Protein AF-A0A6J8A810-F1 (afdb_monomer)

Organism: Mytilus coruscus (NCBI:txid42192)

Mean predicted aligned error: 21.6 Å

pLDDT: mean 70.59, std 21.77, range [27.08, 95.06]

Foldseek 3Di:
DDDDDDDDDDDDDDPVVVVVVVVVVVVVVVPDDDDDDDDDDDDDDDDDDDPPDPDPDDPPPQPPQRVVQVVLCVLVVNPQDGDPDDDPDDLVPDDPVVNVVVVVNVVVSVVSVCCSVPNPPDDDPVNVVVQVVVCVPPNPPDDDDPPPPPDPPDDPVLLVVLVVLCCPCLFKDFDPDDWDWDQDPVRDTDTHTAMETLDDLVVSVVVVVVVCVVVVHDHDDPVVSVVSCVVVDHHYPPDNDPVVSVVVVVVVVVVVVVVVVVVVVVVPPPPPPPDPDPPPPDPPDDDD

Sequence (288 aa):
MSRSLRWMDHPLHDLSKSTKEWQRELTSSKAERSGTSLTSMFQPDMFSSQTTVASNWSKDERSQKDTFNWAMEVMSHGQYSPLKSQASLNLEDLQHSTKMYYIRQARLTFEIVCESIAPSQGLTIYKIDAARKYASTHGPGQYVSPPKITHLRLSKQKIHYFIEFISAPCYLQVVGFGSRHLKLSSGLAVKVPKAIRTMIASRLITAYNNCCKDNSILPPCRATQYKTIKACAASQLKSLHGLDNYISDGMESIDTLKKVVSNLGTKGLQTSKVPYSKFRHLEITSEE

Structure (mmCIF, N/CA/C/O backbone):
data_AF-A0A6J8A810-F1
#
_entry.id   AF-A0A6J8A810-F1
#
loop_
_atom_site.group_PDB
_atom_site.id
_atom_site.type_symbol
_atom_site.label_atom_id
_atom_site.label_alt_id
_atom_site.label_comp_id
_atom_site.label_asym_id
_atom_site.label_entity_id
_atom_site.label_seq_id
_atom_site.pdbx_PDB_ins_code
_atom_site.Cartn_x
_atom_site.Cartn_y
_atom_site.Cartn_z
_atom_site.occupancy
_atom_site.B_iso_or_equiv
_atom_site.auth_seq_id
_atom_site.auth_comp_id
_atom_site.auth_asym_id
_atom_site.auth_atom_id
_atom_site.pdbx_PDB_model_num
ATOM 1 N N . MET A 1 1 ? -19.302 46.494 -9.075 1.00 33.56 1 MET A N 1
ATOM 2 C CA . MET A 1 1 ? -18.500 47.389 -9.937 1.00 33.56 1 MET A CA 1
ATOM 3 C C . MET A 1 1 ? -17.026 47.047 -9.748 1.00 33.56 1 MET A C 1
ATOM 5 O O . MET A 1 1 ? -16.584 46.923 -8.617 1.00 33.56 1 MET A O 1
ATOM 9 N N . SER A 1 2 ? -16.360 46.772 -10.870 1.00 35.81 2 SER A N 1
ATOM 10 C CA . SER A 1 2 ? -14.946 46.470 -11.165 1.00 35.81 2 SER A CA 1
ATOM 11 C C . SER A 1 2 ? -13.863 46.410 -10.076 1.00 35.81 2 SER A C 1
ATOM 13 O O . SER A 1 2 ? -13.628 47.383 -9.369 1.00 35.81 2 SER A O 1
ATOM 15 N N . ARG A 1 3 ? -13.053 45.337 -10.152 1.00 30.77 3 ARG A N 1
ATOM 16 C CA . ARG A 1 3 ? -11.569 45.334 -10.290 1.00 30.77 3 ARG A CA 1
ATOM 17 C C . ARG A 1 3 ? -11.126 43.896 -10.637 1.00 30.77 3 ARG A C 1
ATOM 19 O O . ARG A 1 3 ? -11.259 43.001 -9.818 1.00 30.77 3 ARG A O 1
ATOM 26 N N . SER A 1 4 ? -10.929 43.573 -11.917 1.00 34.16 4 SER A N 1
ATOM 27 C CA . SER A 1 4 ? -9.643 43.582 -12.645 1.00 34.16 4 SER A CA 1
ATOM 28 C C . SER A 1 4 ? -8.555 42.726 -11.978 1.00 34.16 4 SER A C 1
ATOM 30 O O . SER A 1 4 ? -7.866 43.190 -11.074 1.00 34.16 4 SER A O 1
ATOM 32 N N . LEU A 1 5 ? -8.396 41.485 -12.454 1.00 31.27 5 LEU A N 1
ATOM 33 C CA . LEU A 1 5 ? -7.209 40.657 -12.237 1.00 31.27 5 LEU A CA 1
ATOM 34 C C . LEU A 1 5 ? -6.541 40.437 -13.594 1.00 31.27 5 LEU A C 1
ATOM 36 O O . LEU A 1 5 ? -7.058 39.768 -14.485 1.00 31.27 5 LEU A O 1
ATOM 40 N N . ARG A 1 6 ? -5.415 41.129 -13.727 1.00 30.81 6 ARG A N 1
ATOM 41 C CA . ARG A 1 6 ? -4.508 41.187 -14.863 1.00 30.81 6 ARG A CA 1
ATOM 42 C C . ARG A 1 6 ? -3.743 39.863 -14.930 1.00 30.81 6 ARG A C 1
ATOM 44 O O . ARG A 1 6 ? -3.048 39.515 -13.980 1.00 30.81 6 ARG A O 1
ATOM 51 N N . TRP A 1 7 ? -3.890 39.136 -16.031 1.00 28.34 7 TRP A N 1
ATOM 52 C CA . TRP A 1 7 ? -3.052 37.985 -16.350 1.00 28.34 7 TRP A CA 1
ATOM 53 C C . TRP A 1 7 ? -1.635 38.493 -16.637 1.00 28.34 7 TRP A C 1
ATOM 55 O O . TRP A 1 7 ? -1.444 39.349 -17.498 1.00 28.34 7 TRP A O 1
ATOM 65 N N . MET A 1 8 ? -0.660 38.030 -15.856 1.00 27.70 8 MET A N 1
ATOM 66 C CA . MET A 1 8 ? 0.760 38.157 -16.174 1.00 27.70 8 MET A CA 1
ATOM 67 C C . MET A 1 8 ? 1.190 36.845 -16.821 1.00 27.70 8 MET A C 1
ATOM 69 O O . MET A 1 8 ? 1.427 35.852 -16.135 1.00 27.70 8 MET A O 1
ATOM 73 N N . ASP A 1 9 ? 1.247 36.857 -18.149 1.00 35.50 9 ASP A N 1
ATOM 74 C CA . ASP A 1 9 ? 1.954 35.857 -18.935 1.00 35.50 9 ASP A CA 1
ATOM 75 C C . ASP A 1 9 ? 3.454 35.978 -18.646 1.00 35.50 9 ASP A C 1
ATOM 77 O O . ASP A 1 9 ? 4.086 36.984 -18.972 1.00 35.50 9 ASP A O 1
ATOM 81 N N . HIS A 1 10 ? 4.029 34.947 -18.025 1.00 33.59 10 HIS A N 1
ATOM 82 C CA . HIS A 1 10 ? 5.472 34.737 -18.016 1.00 33.59 10 HIS A CA 1
ATOM 83 C C . HIS A 1 10 ? 5.835 33.664 -19.055 1.00 33.59 10 HIS A C 1
ATOM 85 O O . HIS A 1 10 ? 5.174 32.624 -19.119 1.00 33.59 10 HIS A O 1
ATOM 91 N N . PRO A 1 11 ? 6.870 33.905 -19.879 1.00 34.50 11 PRO A N 1
ATOM 92 C CA . PRO A 1 11 ? 7.150 33.113 -21.066 1.00 34.50 11 PRO A CA 1
ATOM 93 C C . PRO A 1 11 ? 7.749 31.748 -20.719 1.00 34.50 11 PRO A C 1
ATOM 95 O O . PRO A 1 11 ? 8.716 31.640 -19.962 1.00 34.50 11 PRO A O 1
ATOM 98 N N . LEU A 1 12 ? 7.196 30.705 -21.341 1.00 32.78 12 LEU A N 1
ATOM 99 C CA . LEU A 1 12 ? 7.825 29.394 -21.462 1.00 32.78 12 LEU A CA 1
ATOM 100 C C . LEU A 1 12 ? 9.180 29.568 -22.158 1.00 32.78 12 LEU A C 1
ATOM 102 O O . LEU A 1 12 ? 9.248 29.957 -23.323 1.00 32.78 12 LEU A O 1
ATOM 106 N N . HIS A 1 13 ? 10.255 29.300 -21.422 1.00 37.75 13 HIS A N 1
ATOM 107 C CA . HIS A 1 13 ? 11.605 29.278 -21.963 1.00 37.75 13 HIS A CA 1
ATOM 108 C C . HIS A 1 13 ? 11.708 28.141 -22.994 1.00 37.75 13 HIS A C 1
ATOM 110 O O . HIS A 1 13 ? 11.527 26.964 -22.685 1.00 37.75 13 HIS A O 1
ATOM 116 N N . ASP A 1 14 ? 11.947 28.542 -24.236 1.00 39.66 14 ASP A N 1
ATOM 117 C CA . ASP A 1 14 ? 12.004 27.729 -25.445 1.00 39.66 14 ASP A CA 1
ATOM 118 C C . ASP A 1 14 ? 13.232 26.797 -25.433 1.00 39.66 14 ASP A C 1
ATOM 120 O O . ASP A 1 14 ? 14.371 27.218 -25.653 1.00 39.66 14 ASP A O 1
ATOM 124 N N . LEU A 1 15 ? 12.994 25.508 -25.173 1.00 37.06 15 LEU A N 1
ATOM 125 C CA . LEU A 1 15 ? 13.989 24.427 -25.218 1.00 37.06 15 LEU A CA 1
ATOM 126 C C . LEU A 1 15 ? 14.547 24.159 -26.633 1.00 37.06 15 LEU A C 1
ATOM 128 O O . LEU A 1 15 ? 15.434 23.319 -26.773 1.00 37.06 15 LEU A O 1
ATOM 132 N N . SER A 1 16 ? 14.106 24.876 -27.678 1.00 42.50 16 SER A N 1
ATOM 133 C CA . SER A 1 16 ? 14.677 24.758 -29.031 1.00 42.50 16 SER A CA 1
ATOM 134 C C . SER A 1 16 ? 15.914 25.637 -29.276 1.00 42.50 16 SER A C 1
ATOM 136 O O . SER A 1 16 ? 16.616 25.451 -30.274 1.00 42.50 16 SER A O 1
ATOM 138 N N . LYS A 1 17 ? 16.234 26.572 -28.366 1.00 39.53 17 LYS A N 1
ATOM 139 C CA . LYS A 1 17 ? 17.435 27.422 -28.491 1.00 39.53 17 LYS A CA 1
ATOM 140 C C . LYS A 1 17 ? 18.716 26.749 -27.992 1.00 39.53 17 LYS A C 1
ATOM 142 O O . LYS A 1 17 ? 19.775 26.996 -28.561 1.00 39.53 17 LYS A O 1
ATOM 147 N N . SER A 1 18 ? 18.619 25.839 -27.021 1.00 38.81 18 SER A N 1
ATOM 148 C CA . SER A 1 18 ? 19.788 25.154 -26.446 1.00 38.81 18 SER A CA 1
ATOM 149 C C . SER A 1 18 ? 20.431 24.157 -27.423 1.00 38.81 18 SER A C 1
ATOM 151 O O . SER A 1 18 ? 21.651 24.072 -27.514 1.00 38.81 18 SER A O 1
ATOM 153 N N . THR A 1 19 ? 19.647 23.478 -28.262 1.00 40.56 19 THR A N 1
ATOM 154 C CA . THR A 1 19 ? 20.169 22.522 -29.259 1.00 40.56 19 THR A CA 1
ATOM 155 C C . THR A 1 19 ? 20.954 23.178 -30.399 1.00 40.56 19 THR A C 1
ATOM 157 O O . THR A 1 19 ? 21.793 22.519 -31.009 1.00 40.56 19 THR A O 1
ATOM 160 N N . LYS A 1 20 ? 20.762 24.481 -30.654 1.00 40.28 20 LYS A N 1
ATOM 161 C CA . LYS A 1 20 ? 21.519 25.238 -31.670 1.00 40.28 20 LYS A CA 1
ATOM 162 C C . LYS A 1 20 ? 22.826 25.851 -31.153 1.00 40.28 20 LYS A C 1
ATOM 164 O O . LYS A 1 20 ? 23.597 26.373 -31.959 1.00 40.28 20 LYS A O 1
ATOM 169 N N . GLU A 1 21 ? 23.071 25.847 -29.844 1.00 41.53 21 GLU A N 1
ATOM 170 C CA . GLU A 1 21 ? 24.325 26.344 -29.250 1.00 41.53 21 GLU A CA 1
ATOM 171 C C . GLU A 1 21 ? 25.389 25.245 -29.176 1.00 41.53 21 GLU A C 1
ATOM 173 O O . GLU A 1 21 ? 26.525 25.481 -29.582 1.00 41.53 21 GLU A O 1
ATOM 178 N N . TRP A 1 22 ? 24.994 24.006 -28.869 1.00 37.94 22 TRP A N 1
ATOM 179 C CA . TRP A 1 22 ? 25.898 22.847 -28.880 1.00 37.94 22 TRP A CA 1
ATOM 180 C C . TRP A 1 22 ? 26.499 22.534 -30.262 1.00 37.94 22 TRP A C 1
ATOM 182 O O . TRP A 1 22 ? 27.635 22.074 -30.361 1.00 37.94 22 TRP A O 1
ATOM 192 N N . GLN A 1 23 ? 25.779 22.821 -31.353 1.00 36.62 23 GLN A N 1
ATOM 193 C CA . GLN A 1 23 ? 26.303 22.625 -32.712 1.00 36.62 23 GLN A CA 1
ATOM 194 C C . GLN A 1 23 ? 27.338 23.686 -33.130 1.00 36.62 23 GLN A C 1
ATOM 196 O O . GLN A 1 23 ? 28.125 23.419 -34.034 1.00 36.62 23 GLN A O 1
ATOM 201 N N . ARG A 1 24 ? 27.381 24.859 -32.476 1.00 40.28 24 ARG A N 1
ATOM 202 C CA . ARG A 1 24 ? 28.367 25.922 -32.761 1.00 40.28 24 ARG A CA 1
ATOM 203 C C . ARG A 1 24 ? 29.692 25.719 -32.019 1.00 40.28 24 ARG A C 1
ATOM 205 O O . ARG A 1 24 ? 30.745 26.028 -32.577 1.00 40.28 24 ARG A O 1
ATOM 212 N N . GLU A 1 25 ? 29.667 25.146 -30.816 1.00 41.31 25 GLU A N 1
ATOM 213 C CA . GLU A 1 25 ? 30.888 24.864 -30.040 1.00 41.31 25 GLU A CA 1
ATOM 214 C C . GLU A 1 25 ? 31.738 23.734 -30.648 1.00 41.31 25 GLU A C 1
ATOM 216 O O . GLU A 1 25 ? 32.966 23.822 -30.654 1.00 41.31 25 GLU A O 1
ATOM 221 N N . LEU A 1 26 ? 31.115 22.729 -31.276 1.00 39.88 26 LEU A N 1
ATOM 222 C CA . LEU A 1 26 ? 31.836 21.639 -31.954 1.00 39.88 26 LEU A CA 1
ATOM 223 C C . LEU A 1 26 ? 32.568 22.087 -33.231 1.00 39.88 26 LEU A C 1
ATOM 225 O O . LEU A 1 26 ? 33.593 21.506 -33.585 1.00 39.88 26 LEU A O 1
ATOM 229 N N . THR A 1 27 ? 32.088 23.133 -33.910 1.00 41.09 27 THR A N 1
ATOM 230 C CA . THR A 1 27 ? 32.747 23.685 -35.107 1.00 41.09 27 THR A CA 1
ATOM 231 C C . THR A 1 27 ? 33.863 24.678 -34.784 1.00 41.09 27 THR A C 1
ATOM 233 O O . THR A 1 27 ? 34.768 24.846 -35.595 1.00 41.09 27 THR A O 1
ATOM 236 N N . SER A 1 28 ? 33.843 25.302 -33.599 1.00 38.88 28 SER A N 1
ATOM 237 C CA . SER A 1 28 ? 34.858 26.293 -33.207 1.00 38.88 28 SER A CA 1
ATOM 238 C C . SER A 1 28 ? 36.129 25.663 -32.622 1.00 38.88 28 SER A C 1
ATOM 240 O O . SER A 1 28 ? 37.194 26.266 -32.684 1.00 38.88 28 SER A O 1
ATOM 242 N N . SER A 1 29 ? 36.058 24.433 -32.099 1.00 38.12 29 SER A N 1
ATOM 243 C CA . SER A 1 29 ? 37.194 23.783 -31.421 1.00 38.12 29 SER A CA 1
ATOM 244 C C . SER A 1 29 ? 38.202 23.099 -32.370 1.00 38.12 29 SER A C 1
ATOM 246 O O . SER A 1 29 ? 39.216 22.567 -31.927 1.00 38.12 29 SER A O 1
ATOM 248 N N . LYS A 1 30 ? 37.977 23.134 -33.695 1.00 32.69 30 LYS A N 1
ATOM 249 C CA . LYS A 1 30 ? 38.902 22.568 -34.704 1.00 32.69 30 LYS A CA 1
ATOM 250 C C . LYS A 1 30 ? 39.785 23.616 -35.406 1.00 32.69 30 LYS A C 1
ATOM 252 O O . LYS A 1 30 ? 40.469 23.275 -36.366 1.00 32.69 30 LYS A O 1
ATOM 257 N N . ALA A 1 31 ? 39.790 24.866 -34.932 1.00 33.75 31 ALA A N 1
ATOM 258 C CA . ALA A 1 31 ? 40.502 25.988 -35.559 1.00 33.75 31 ALA A CA 1
ATOM 259 C C . ALA A 1 31 ? 41.661 26.577 -34.727 1.00 33.75 31 ALA A C 1
ATOM 261 O O . ALA A 1 31 ? 42.143 27.659 -35.040 1.00 33.75 31 ALA A O 1
ATOM 262 N N . GLU A 1 32 ? 42.166 25.870 -33.713 1.00 35.03 32 GLU A N 1
ATOM 263 C CA . GLU A 1 32 ? 43.366 26.290 -32.975 1.00 35.03 32 GLU A CA 1
ATOM 264 C C . GLU A 1 32 ? 44.379 25.151 -32.896 1.00 35.03 32 GLU A C 1
ATOM 266 O O . GLU A 1 32 ? 44.443 24.407 -31.922 1.00 35.03 32 GLU A O 1
ATOM 271 N N . ARG A 1 33 ? 45.178 24.998 -33.954 1.00 35.22 33 ARG A N 1
ATOM 272 C CA . ARG A 1 33 ? 46.537 24.440 -33.893 1.00 35.22 33 ARG A CA 1
ATOM 273 C C . ARG A 1 33 ? 47.248 24.731 -35.208 1.00 35.22 33 ARG A C 1
ATOM 275 O O . ARG A 1 33 ? 47.176 23.934 -36.129 1.00 35.22 33 ARG A O 1
ATOM 282 N N . SER A 1 34 ? 47.904 25.889 -35.252 1.00 34.00 34 SER A N 1
ATOM 283 C CA . SER A 1 34 ? 49.247 26.117 -35.812 1.00 34.00 34 SER A CA 1
ATOM 284 C C . SER A 1 34 ? 49.359 27.563 -36.289 1.00 34.00 34 SER A C 1
ATOM 286 O O . SER A 1 34 ? 48.952 27.905 -37.396 1.00 34.00 34 SER A O 1
ATOM 288 N N . GLY A 1 35 ? 49.926 28.412 -35.441 1.00 28.52 35 GLY A N 1
ATOM 289 C CA . GLY A 1 35 ? 50.403 29.728 -35.825 1.00 28.52 35 GLY A CA 1
ATOM 290 C C . GLY A 1 35 ? 51.820 29.903 -35.310 1.00 28.52 35 GLY A C 1
ATOM 291 O O . GLY A 1 35 ? 51.991 30.302 -34.168 1.00 28.52 35 GLY A O 1
ATOM 292 N N . THR A 1 36 ? 52.810 29.625 -36.154 1.00 33.34 36 THR A N 1
ATOM 293 C CA . THR A 1 36 ? 54.068 30.380 -36.200 1.00 33.34 36 THR A CA 1
ATOM 294 C C . THR A 1 36 ? 54.547 30.418 -37.651 1.00 33.34 36 THR A C 1
ATOM 296 O O . THR A 1 36 ? 54.820 29.400 -38.280 1.00 33.34 36 THR A O 1
ATOM 299 N N . SER A 1 37 ? 54.562 31.634 -38.186 1.00 29.66 37 SER A N 1
ATOM 300 C CA . SER A 1 37 ? 55.093 32.026 -39.491 1.00 29.66 37 SER A CA 1
ATOM 301 C C . SER A 1 37 ? 56.618 32.087 -39.439 1.00 29.66 37 SER A C 1
ATOM 303 O O . SER A 1 37 ? 57.127 32.511 -38.408 1.00 29.66 37 SER A O 1
ATOM 305 N N . LEU A 1 38 ? 57.314 31.749 -40.533 1.00 31.45 38 LEU A N 1
ATOM 306 C CA . LEU A 1 38 ? 58.396 32.569 -41.103 1.00 31.45 38 LEU A CA 1
ATOM 307 C C . LEU A 1 38 ? 58.701 32.153 -42.564 1.00 31.45 38 LEU A C 1
ATOM 309 O O . LEU A 1 38 ? 59.116 31.037 -42.852 1.00 31.45 38 LEU A O 1
ATOM 313 N N . THR A 1 39 ? 58.458 33.108 -43.462 1.00 30.28 39 THR A N 1
ATOM 314 C CA . THR A 1 39 ? 59.096 33.456 -44.748 1.00 30.28 39 THR A CA 1
ATOM 315 C C . THR A 1 39 ? 60.330 32.653 -45.215 1.00 30.28 39 THR A C 1
ATOM 317 O O . THR A 1 39 ? 61.349 32.690 -44.539 1.00 30.28 39 THR A O 1
ATOM 320 N N . SER A 1 40 ? 60.320 32.103 -46.447 1.00 27.94 40 SER A N 1
ATOM 321 C CA . SER A 1 40 ? 61.069 32.651 -47.612 1.00 27.94 40 SER A CA 1
ATOM 322 C C . SER A 1 40 ? 61.027 31.760 -48.875 1.00 27.94 40 SER A C 1
ATOM 324 O O . SER A 1 40 ? 61.375 30.589 -48.803 1.00 27.94 40 SER A O 1
ATOM 326 N N . MET A 1 41 ? 60.705 32.398 -50.011 1.00 29.95 41 MET A N 1
ATOM 327 C CA . MET A 1 41 ? 61.263 32.257 -51.376 1.00 29.95 41 MET A CA 1
ATOM 328 C C . MET A 1 41 ? 61.278 30.911 -52.152 1.00 29.95 41 MET A C 1
ATOM 330 O O . MET A 1 41 ? 61.664 29.867 -51.651 1.00 29.95 41 MET A O 1
ATOM 334 N N . PHE A 1 42 ? 61.028 31.077 -53.465 1.00 29.53 42 PHE A N 1
ATOM 335 C CA . PHE A 1 42 ? 61.333 30.232 -54.642 1.00 29.53 42 PHE A CA 1
ATOM 336 C C . PHE A 1 42 ? 60.226 29.347 -55.267 1.00 29.53 42 PHE A C 1
ATOM 338 O O . PHE A 1 42 ? 60.020 28.205 -54.892 1.00 29.53 42 PHE A O 1
ATOM 345 N N . GLN A 1 43 ? 59.600 29.964 -56.287 1.00 36.69 43 GLN A N 1
ATOM 346 C CA . GLN A 1 43 ? 59.119 29.512 -57.614 1.00 36.69 43 GLN A CA 1
ATOM 347 C C . GLN A 1 43 ? 58.191 28.288 -57.820 1.00 36.69 43 GLN A C 1
ATOM 349 O O . GLN A 1 43 ? 58.254 27.311 -57.085 1.00 36.69 43 GLN A O 1
ATOM 354 N N . PRO A 1 44 ? 57.314 28.351 -58.855 1.00 37.94 44 PRO A N 1
ATOM 355 C CA . PRO A 1 44 ? 56.239 27.393 -59.081 1.00 37.94 44 PRO A CA 1
ATOM 356 C C . PRO A 1 44 ? 56.616 26.342 -60.130 1.00 37.94 44 PRO A C 1
ATOM 358 O O . PRO A 1 44 ? 57.111 26.698 -61.196 1.00 37.94 44 PRO A O 1
ATOM 361 N N . ASP A 1 45 ? 56.252 25.085 -59.887 1.00 27.08 45 ASP A N 1
ATOM 362 C CA . ASP A 1 45 ? 56.087 24.109 -60.961 1.00 27.08 45 ASP A CA 1
ATOM 363 C C . ASP A 1 45 ? 54.653 23.589 -60.982 1.00 27.08 45 ASP A C 1
ATOM 365 O O . ASP A 1 45 ? 54.060 23.206 -59.970 1.00 27.08 45 ASP A O 1
ATOM 369 N N . MET A 1 46 ? 54.090 23.655 -62.184 1.00 39.25 46 MET A N 1
ATOM 370 C CA . MET A 1 46 ? 52.802 23.110 -62.565 1.00 39.25 46 MET A CA 1
ATOM 371 C C . MET A 1 46 ? 52.660 21.652 -62.129 1.00 39.25 46 MET A C 1
ATOM 373 O O . MET A 1 46 ? 53.547 20.861 -62.415 1.00 39.25 46 MET A O 1
ATOM 377 N N . PHE A 1 47 ? 51.488 21.252 -61.630 1.00 28.11 47 PHE A N 1
ATOM 378 C CA . PHE A 1 47 ? 50.817 20.089 -62.212 1.00 28.11 47 PHE A CA 1
ATOM 379 C C . PHE A 1 47 ? 49.302 20.103 -61.970 1.00 28.11 47 PHE A C 1
ATOM 381 O O . PHE A 1 47 ? 48.791 20.471 -60.916 1.00 28.11 47 PHE A O 1
ATOM 388 N N . SER A 1 48 ? 48.629 19.732 -63.053 1.00 30.22 48 SER A N 1
ATOM 389 C CA . SER A 1 48 ? 47.203 19.636 -63.342 1.00 30.22 48 SER A CA 1
ATOM 390 C C . SER A 1 48 ? 46.288 19.171 -62.200 1.00 30.22 48 SER A C 1
ATOM 392 O O . SER A 1 48 ? 46.511 18.144 -61.561 1.00 30.22 48 SER A O 1
ATOM 394 N N . SER A 1 49 ? 45.185 19.902 -62.031 1.00 34.44 49 SER A N 1
ATOM 395 C CA . SER A 1 49 ? 44.010 19.492 -61.270 1.00 34.44 49 SER A CA 1
ATOM 396 C C . SER A 1 49 ? 43.367 18.243 -61.880 1.00 34.44 49 SER A C 1
ATOM 398 O O . SER A 1 49 ? 42.906 18.274 -63.019 1.00 34.44 49 SER A O 1
ATOM 400 N N . GLN A 1 50 ? 43.226 17.180 -61.089 1.00 35.31 50 GLN A N 1
ATOM 401 C CA . GLN A 1 50 ? 42.152 16.208 -61.281 1.00 35.31 50 GLN A CA 1
ATOM 402 C C . GLN A 1 50 ? 41.373 16.066 -59.979 1.00 35.31 50 GLN A C 1
ATOM 404 O O . GLN A 1 50 ? 41.816 15.471 -59.001 1.00 35.31 50 GLN A O 1
ATOM 409 N N . THR A 1 51 ? 40.190 16.668 -59.987 1.00 34.03 51 THR A N 1
ATOM 410 C CA . THR A 1 51 ? 39.118 16.452 -59.026 1.00 34.03 51 THR A CA 1
ATOM 411 C C . THR A 1 51 ? 38.566 15.051 -59.276 1.00 34.03 51 THR A C 1
ATOM 413 O O . THR A 1 51 ? 37.758 14.853 -60.183 1.00 34.03 51 THR A O 1
ATOM 416 N N . THR A 1 52 ? 39.008 14.049 -58.517 1.00 35.16 52 THR A N 1
ATOM 417 C CA . THR A 1 52 ? 38.408 12.714 -58.608 1.00 35.16 52 THR A CA 1
ATOM 418 C C . THR A 1 52 ? 37.078 12.730 -57.869 1.00 35.16 52 THR A C 1
ATOM 420 O O . THR A 1 52 ? 37.001 12.673 -56.643 1.00 35.16 52 THR A O 1
ATOM 423 N N . VAL A 1 53 ? 36.018 12.863 -58.661 1.00 37.09 53 VAL A N 1
ATOM 424 C CA . VAL A 1 53 ? 34.628 12.618 -58.291 1.00 37.09 53 VAL A CA 1
ATOM 425 C C . VAL A 1 53 ? 34.562 11.248 -57.615 1.00 37.09 53 VAL A C 1
ATOM 427 O O . VAL A 1 53 ? 34.851 10.233 -58.246 1.00 37.09 53 VAL A O 1
ATOM 430 N N . ALA A 1 54 ? 34.234 11.224 -56.322 1.00 37.50 54 ALA A N 1
ATOM 431 C CA . ALA A 1 54 ? 34.100 9.992 -55.557 1.00 37.50 54 ALA A CA 1
ATOM 432 C C . ALA A 1 54 ? 33.002 9.127 -56.190 1.00 37.50 54 ALA A C 1
ATOM 434 O O . ALA A 1 54 ? 31.812 9.446 -56.161 1.00 37.50 54 ALA A O 1
ATOM 435 N N . SER A 1 55 ? 33.439 8.049 -56.823 1.00 42.75 55 SER A N 1
ATOM 436 C CA . SER A 1 55 ? 32.624 7.085 -57.538 1.00 42.75 55 SER A CA 1
ATOM 437 C C . SER A 1 55 ? 31.676 6.357 -56.588 1.00 42.75 55 SER A C 1
ATOM 439 O O . SER A 1 55 ? 32.079 5.537 -55.767 1.00 42.75 55 SER A O 1
ATOM 441 N N . ASN A 1 56 ? 30.388 6.633 -56.770 1.00 45.94 56 ASN A N 1
ATOM 442 C CA . ASN A 1 56 ? 29.262 5.829 -56.316 1.00 45.94 56 ASN A CA 1
ATOM 443 C C . ASN A 1 56 ? 29.233 4.485 -57.079 1.00 45.94 56 ASN A C 1
ATOM 445 O O . ASN A 1 56 ? 28.448 4.338 -58.009 1.00 45.94 56 ASN A O 1
ATOM 449 N N . TRP A 1 57 ? 30.119 3.539 -56.740 1.00 40.22 57 TRP A N 1
ATOM 450 C CA . TRP A 1 57 ? 30.156 2.177 -57.303 1.00 40.22 57 TRP A CA 1
ATOM 451 C C . TRP A 1 57 ? 30.550 1.148 -56.232 1.00 40.22 57 TRP A C 1
ATOM 453 O O . TRP A 1 57 ? 31.720 0.845 -56.044 1.00 40.22 57 TRP A O 1
ATOM 463 N N . SER A 1 58 ? 29.546 0.657 -55.505 1.00 43.53 58 SER A N 1
ATOM 464 C CA . SER A 1 58 ? 29.347 -0.744 -55.099 1.00 43.53 58 SER A CA 1
ATOM 465 C C . SER A 1 58 ? 28.346 -0.741 -53.943 1.00 43.53 58 SER A C 1
ATOM 467 O O . SER A 1 58 ? 28.682 -0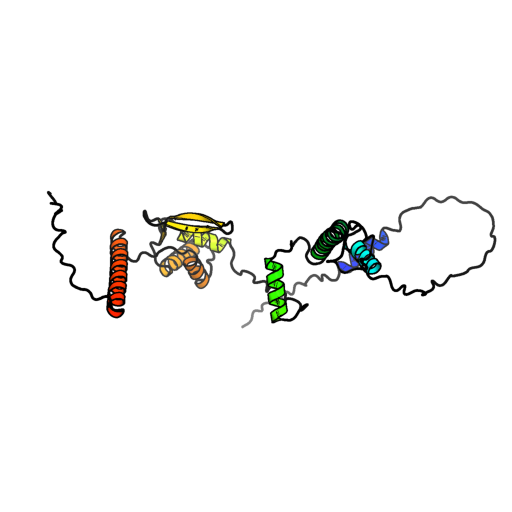.410 -52.805 1.00 43.53 58 SER A O 1
ATOM 469 N N . LYS A 1 59 ? 27.089 -1.106 -54.207 1.00 51.53 59 LYS A N 1
ATOM 470 C CA . LYS A 1 59 ? 26.308 -1.733 -53.140 1.00 51.53 59 LYS A CA 1
ATOM 471 C C . LYS A 1 59 ? 26.867 -3.144 -53.030 1.00 51.53 59 LYS A C 1
ATOM 473 O O . LYS A 1 59 ? 26.311 -4.054 -53.632 1.00 51.53 59 LYS A O 1
ATOM 478 N N . ASP A 1 60 ? 27.978 -3.302 -52.314 1.00 54.81 60 ASP A N 1
ATOM 479 C CA . ASP A 1 60 ? 28.365 -4.616 -51.823 1.00 54.81 60 ASP A CA 1
ATOM 480 C C . ASP A 1 60 ? 27.143 -5.112 -51.055 1.00 54.81 60 ASP A C 1
ATOM 482 O O . ASP A 1 60 ? 26.735 -4.496 -50.060 1.00 54.81 60 ASP A O 1
ATOM 486 N N . GLU A 1 61 ? 26.505 -6.172 -51.546 1.00 57.16 61 GLU A N 1
ATOM 487 C CA . GLU A 1 61 ? 25.550 -6.947 -50.767 1.00 57.16 61 GLU A CA 1
ATOM 488 C C . GLU A 1 61 ? 26.341 -7.568 -49.616 1.00 57.16 61 GLU A C 1
ATOM 490 O O . GLU A 1 61 ? 26.789 -8.712 -49.675 1.00 57.16 61 GLU A O 1
ATOM 495 N N . ARG A 1 62 ? 26.610 -6.758 -48.585 1.00 61.34 62 ARG A N 1
ATOM 496 C CA . ARG A 1 62 ? 27.319 -7.182 -47.383 1.00 61.34 62 ARG A CA 1
ATOM 497 C C . ARG A 1 62 ? 26.638 -8.452 -46.903 1.00 61.34 62 ARG A C 1
ATOM 499 O O . ARG A 1 62 ? 25.418 -8.453 -46.706 1.00 61.34 62 ARG A O 1
ATOM 506 N N . SER A 1 63 ? 27.416 -9.514 -46.688 1.00 79.44 63 SER A N 1
ATOM 507 C CA . SER A 1 63 ? 26.873 -10.746 -46.120 1.00 79.44 63 SER A CA 1
ATOM 508 C C . SER A 1 63 ? 26.091 -10.406 -44.848 1.00 79.44 63 SER A C 1
ATOM 510 O O . SER A 1 63 ? 26.430 -9.459 -44.130 1.00 79.44 63 SER A O 1
ATOM 512 N N . GLN A 1 64 ? 25.035 -11.164 -44.539 1.00 81.25 64 GLN A N 1
ATOM 513 C CA . GLN A 1 64 ? 24.232 -10.952 -43.327 1.00 81.25 64 GLN A CA 1
ATOM 514 C C . GLN A 1 64 ? 25.119 -10.863 -42.070 1.00 81.25 64 GLN A C 1
ATOM 516 O O . GLN A 1 64 ? 24.864 -10.046 -41.186 1.00 81.25 64 GLN A O 1
ATOM 521 N N . LYS A 1 65 ? 26.219 -11.634 -42.040 1.00 85.44 65 LYS A N 1
ATOM 522 C CA . LYS A 1 65 ? 27.256 -11.580 -40.998 1.00 85.44 65 LYS A CA 1
ATOM 523 C C . LYS A 1 65 ? 27.956 -10.217 -40.931 1.00 85.44 65 LYS A C 1
ATOM 525 O O . LYS A 1 65 ? 28.163 -9.695 -39.840 1.00 85.44 65 LYS A O 1
ATOM 530 N N . ASP A 1 66 ? 28.323 -9.644 -42.070 1.00 85.38 66 ASP A N 1
ATOM 531 C CA . ASP A 1 66 ? 29.082 -8.392 -42.143 1.00 85.38 66 ASP A CA 1
ATOM 532 C C . ASP A 1 66 ? 28.194 -7.192 -41.810 1.00 85.38 66 ASP A C 1
ATOM 534 O O . ASP A 1 66 ? 28.607 -6.291 -41.083 1.00 85.38 66 ASP A O 1
ATOM 538 N N . THR A 1 67 ? 26.933 -7.229 -42.249 1.00 88.81 67 THR A N 1
ATOM 539 C CA . THR A 1 67 ? 25.911 -6.256 -41.843 1.00 88.81 67 THR A CA 1
ATOM 540 C C . THR A 1 67 ? 25.693 -6.286 -40.330 1.00 88.81 67 THR A C 1
ATOM 542 O O . THR A 1 67 ? 25.666 -5.237 -39.687 1.00 88.81 67 THR A O 1
ATOM 545 N N . PHE A 1 68 ? 25.587 -7.483 -39.748 1.00 88.75 68 PHE A N 1
ATOM 546 C CA . PHE A 1 68 ? 25.440 -7.657 -38.306 1.00 88.75 68 PHE A CA 1
ATOM 547 C C . PHE A 1 68 ? 26.669 -7.174 -37.529 1.00 88.75 68 PHE A C 1
ATOM 549 O O . PHE A 1 68 ? 26.528 -6.429 -36.562 1.00 88.75 68 PHE A O 1
ATOM 556 N N . ASN A 1 69 ? 27.872 -7.561 -37.958 1.00 90.19 69 ASN A N 1
ATOM 557 C CA . ASN A 1 69 ? 29.114 -7.141 -37.314 1.00 90.19 69 ASN A CA 1
ATOM 558 C C . ASN A 1 69 ? 29.268 -5.620 -37.330 1.00 90.19 69 ASN A C 1
ATOM 560 O O . ASN A 1 69 ? 29.565 -5.042 -36.289 1.00 90.19 69 ASN A O 1
ATOM 564 N N . TRP A 1 70 ? 28.984 -4.980 -38.467 1.00 88.88 70 TRP A N 1
ATOM 565 C CA . TRP A 1 70 ? 28.997 -3.524 -38.583 1.00 88.88 70 TRP A CA 1
ATOM 566 C C . TRP A 1 70 ? 27.985 -2.861 -37.638 1.00 88.88 70 TRP A C 1
ATOM 568 O O . TRP A 1 70 ? 28.329 -1.928 -36.917 1.00 88.88 70 TRP A O 1
ATOM 578 N N . ALA A 1 71 ? 26.746 -3.362 -37.582 1.00 88.94 71 ALA A N 1
ATOM 579 C CA . ALA A 1 71 ? 25.728 -2.819 -36.684 1.00 88.94 71 ALA A CA 1
ATOM 580 C C . ALA A 1 71 ? 26.142 -2.942 -35.207 1.00 88.94 71 ALA A C 1
ATOM 582 O O . ALA A 1 71 ? 26.050 -1.980 -34.446 1.00 88.94 71 ALA A O 1
ATOM 583 N N . MET A 1 72 ? 26.653 -4.107 -34.806 1.00 89.25 72 MET A N 1
ATOM 584 C CA . MET A 1 72 ? 27.099 -4.346 -33.434 1.00 89.25 72 MET A CA 1
ATOM 585 C C . MET A 1 72 ? 28.339 -3.528 -33.059 1.00 89.25 72 MET A C 1
ATOM 587 O O . MET A 1 72 ? 28.463 -3.101 -31.911 1.00 89.25 72 MET A O 1
ATOM 591 N N . GLU A 1 73 ? 29.246 -3.275 -34.001 1.00 88.25 73 GLU A N 1
ATOM 592 C CA . GLU A 1 73 ? 30.397 -2.389 -33.803 1.00 88.25 73 GLU A CA 1
ATOM 593 C C . GLU A 1 73 ? 29.946 -0.953 -33.500 1.00 88.25 73 GLU A C 1
ATOM 595 O O . GLU A 1 73 ? 30.394 -0.363 -32.514 1.00 88.25 73 GLU A O 1
ATOM 600 N N . VAL A 1 74 ? 28.983 -0.438 -34.273 1.00 87.44 74 VAL A N 1
ATOM 601 C CA . VAL A 1 74 ? 28.394 0.895 -34.071 1.00 87.44 74 VAL A CA 1
ATOM 602 C C . VAL A 1 74 ? 27.673 0.994 -32.721 1.00 87.44 74 VAL A C 1
ATOM 604 O O . VAL A 1 74 ? 27.850 1.977 -32.003 1.00 87.44 74 VAL A O 1
ATOM 607 N N . MET A 1 75 ? 26.883 -0.019 -32.352 1.00 84.44 75 MET A N 1
ATOM 608 C CA . MET A 1 75 ? 26.075 -0.011 -31.123 1.00 84.44 75 MET A CA 1
ATOM 609 C C . MET A 1 75 ? 26.887 -0.226 -29.839 1.00 84.44 75 MET A C 1
ATOM 611 O O . MET A 1 75 ? 26.499 0.259 -28.782 1.00 84.44 75 MET A O 1
ATOM 615 N N . SER A 1 76 ? 27.991 -0.972 -29.907 1.00 84.25 76 SER A N 1
ATOM 616 C CA . SER A 1 76 ? 28.799 -1.339 -28.733 1.00 84.25 76 SER A CA 1
ATOM 617 C C . SER A 1 76 ? 29.953 -0.382 -28.442 1.00 84.25 76 SER A C 1
ATOM 619 O O . SER A 1 76 ? 30.729 -0.639 -27.521 1.00 84.25 76 SER A O 1
ATOM 621 N N . HIS A 1 77 ? 30.118 0.674 -29.247 1.00 79.25 77 HIS A N 1
ATOM 622 C CA . HIS A 1 77 ? 31.274 1.573 -29.189 1.00 79.25 77 HIS A CA 1
ATOM 623 C C . HIS A 1 77 ? 32.622 0.815 -29.192 1.00 79.25 77 HIS A C 1
ATOM 625 O O . HIS A 1 77 ? 33.547 1.168 -28.461 1.00 79.25 77 HIS A O 1
ATOM 631 N N . GLY A 1 78 ? 32.721 -0.260 -29.985 1.00 76.12 78 GLY A N 1
ATOM 632 C CA . GLY A 1 78 ? 33.943 -1.064 -30.133 1.00 76.12 78 GLY A CA 1
ATOM 633 C C . GLY A 1 78 ? 34.192 -2.132 -29.056 1.00 76.12 78 GLY A C 1
ATOM 634 O O . GLY A 1 78 ? 35.241 -2.768 -29.072 1.00 76.12 78 GLY A O 1
ATOM 635 N N . GLN A 1 79 ? 33.253 -2.372 -28.133 1.00 77.00 79 GLN A N 1
ATOM 636 C CA . GLN A 1 79 ? 33.383 -3.426 -27.106 1.00 77.00 79 GLN A CA 1
ATOM 637 C C . GLN A 1 79 ? 32.994 -4.825 -27.612 1.00 77.00 79 GLN A C 1
ATOM 639 O O . GLN A 1 79 ? 33.278 -5.843 -26.977 1.00 77.00 79 GLN A O 1
ATOM 644 N N . TYR A 1 80 ? 32.327 -4.897 -28.761 1.00 84.75 80 TYR A N 1
ATOM 645 C CA . TYR A 1 80 ? 31.903 -6.146 -29.370 1.00 84.75 80 TYR A CA 1
ATOM 646 C C . TYR A 1 80 ? 32.993 -6.747 -30.267 1.00 84.75 80 TYR A C 1
ATOM 648 O O . TYR A 1 80 ? 33.458 -6.118 -31.212 1.00 84.75 80 TYR A O 1
ATOM 656 N N . SER A 1 81 ? 33.362 -8.005 -30.017 1.00 84.88 81 SER A N 1
ATOM 657 C CA . SER A 1 81 ? 34.233 -8.761 -30.925 1.00 84.88 81 SER A CA 1
ATOM 658 C C . SER A 1 81 ? 33.437 -9.266 -32.138 1.00 84.88 81 SER A C 1
ATOM 660 O O . SER A 1 81 ? 32.470 -9.996 -31.925 1.00 84.88 81 SER A O 1
ATOM 662 N N . PRO A 1 82 ? 33.828 -8.971 -33.391 1.00 85.69 82 PRO A N 1
ATOM 663 C CA . PRO A 1 82 ? 33.095 -9.417 -34.579 1.00 85.69 82 PRO A CA 1
ATOM 664 C C . PRO A 1 82 ? 32.950 -10.945 -34.686 1.00 85.69 82 PRO A C 1
ATOM 666 O O . PRO A 1 82 ? 33.848 -11.707 -34.311 1.00 85.69 82 PRO A O 1
ATOM 669 N N . LEU A 1 83 ? 31.828 -11.408 -35.251 1.00 87.50 83 LEU A N 1
ATOM 670 C CA . LEU A 1 83 ? 31.632 -12.815 -35.602 1.00 87.50 83 LEU A CA 1
ATOM 671 C C . LEU A 1 83 ? 32.670 -13.250 -36.634 1.00 87.50 83 LEU A C 1
ATOM 673 O O . LEU A 1 83 ? 32.768 -12.663 -37.715 1.00 87.50 83 LEU A O 1
ATOM 677 N N . LYS A 1 84 ? 33.397 -14.322 -36.314 1.00 83.12 84 LYS A N 1
ATOM 678 C CA . LYS A 1 84 ? 34.484 -14.850 -37.151 1.00 83.12 84 LYS A CA 1
ATOM 679 C C . LYS A 1 84 ? 33.974 -15.763 -38.267 1.00 83.12 84 LYS A C 1
ATOM 681 O O . LYS A 1 84 ? 34.575 -15.822 -39.333 1.00 83.12 84 LYS A O 1
ATOM 686 N N . SER A 1 85 ? 32.850 -16.441 -38.044 1.00 82.69 85 SER A N 1
ATOM 687 C CA . SER A 1 85 ? 32.296 -17.448 -38.953 1.00 82.69 85 SER A CA 1
ATOM 688 C C . SER A 1 85 ? 30.783 -17.316 -39.106 1.00 82.69 85 SER A C 1
ATOM 690 O O . SER A 1 85 ? 30.083 -16.879 -38.189 1.00 82.69 85 SER A O 1
ATOM 692 N N . GLN A 1 86 ? 30.266 -17.763 -40.248 1.00 81.56 86 GLN A N 1
ATOM 693 C CA . GLN A 1 86 ? 28.836 -17.930 -40.506 1.00 81.56 86 GLN A CA 1
ATOM 694 C C . GLN A 1 86 ? 28.503 -19.426 -40.475 1.00 81.56 86 GLN A C 1
ATOM 696 O O . GLN A 1 86 ? 29.215 -20.220 -41.088 1.00 81.56 86 GLN A O 1
ATOM 701 N N . ALA A 1 87 ? 27.462 -19.815 -39.737 1.00 77.44 87 ALA A N 1
ATOM 702 C CA . ALA A 1 87 ? 27.030 -21.207 -39.682 1.00 77.44 87 ALA A CA 1
ATOM 703 C C . ALA A 1 87 ? 26.366 -21.586 -41.014 1.00 77.44 87 ALA A C 1
ATOM 705 O O . ALA A 1 87 ? 25.428 -20.919 -41.444 1.00 77.44 87 ALA A O 1
ATOM 706 N N . SER A 1 88 ? 26.868 -22.635 -41.664 1.00 73.69 88 SER A N 1
ATOM 707 C CA . SER A 1 88 ? 26.291 -23.200 -42.893 1.00 73.69 88 SER A CA 1
ATOM 708 C C . SER A 1 88 ? 25.275 -24.315 -42.622 1.00 73.69 88 SER A C 1
ATOM 710 O O . SER A 1 88 ? 24.499 -24.664 -43.505 1.00 73.69 88 SER A O 1
ATOM 712 N N . LEU A 1 89 ? 25.286 -24.868 -41.406 1.00 79.19 89 LEU A N 1
ATOM 713 C CA . LEU A 1 89 ? 24.439 -25.964 -40.930 1.00 79.19 89 LEU A CA 1
ATOM 714 C C . LEU A 1 89 ? 23.449 -25.455 -39.871 1.00 79.19 89 LEU A C 1
ATOM 716 O O . LEU A 1 89 ? 23.679 -24.415 -39.244 1.00 79.19 89 LEU A O 1
ATOM 720 N N . ASN A 1 90 ? 22.369 -26.206 -39.639 1.00 79.94 90 ASN A N 1
ATOM 721 C CA . ASN A 1 90 ? 21.417 -25.908 -38.569 1.00 79.94 90 ASN A CA 1
ATOM 722 C C . ASN A 1 90 ? 22.097 -25.990 -37.196 1.00 79.94 90 ASN A C 1
ATOM 724 O O . ASN A 1 90 ? 22.931 -26.858 -36.952 1.00 79.94 90 ASN A O 1
ATOM 728 N N . LEU A 1 91 ? 21.703 -25.116 -36.264 1.00 76.62 91 LEU A N 1
ATOM 729 C CA . LEU A 1 91 ? 22.316 -24.985 -34.931 1.00 76.62 91 LEU A CA 1
ATOM 730 C C . LEU A 1 91 ? 22.286 -26.278 -34.083 1.00 76.62 91 LEU A C 1
ATOM 732 O O . LEU A 1 91 ? 23.043 -26.406 -33.117 1.00 76.62 91 LEU A O 1
ATOM 736 N N . GLU A 1 92 ? 21.398 -27.218 -34.409 1.00 81.69 92 GLU A N 1
ATOM 737 C CA . GLU A 1 92 ? 21.272 -28.525 -33.752 1.00 81.69 92 GLU A CA 1
ATOM 738 C C . GLU A 1 92 ? 22.368 -29.506 -34.180 1.00 81.69 92 GLU A C 1
ATOM 740 O O . GLU A 1 92 ? 22.865 -30.247 -33.334 1.00 81.69 92 GLU A O 1
ATOM 745 N N . ASP A 1 93 ? 22.820 -29.408 -35.432 1.00 86.88 93 ASP A N 1
ATOM 746 C CA . ASP A 1 93 ? 23.804 -30.303 -36.053 1.00 86.88 93 ASP A CA 1
ATOM 747 C C . ASP A 1 93 ? 25.254 -29.808 -35.881 1.00 86.88 93 ASP A C 1
ATOM 749 O O . ASP A 1 93 ? 26.215 -30.454 -36.303 1.00 86.88 93 ASP A O 1
ATOM 753 N N . LEU A 1 94 ? 25.440 -28.634 -35.268 1.00 83.81 94 LEU A N 1
ATOM 754 C CA . LEU A 1 94 ? 26.756 -28.053 -35.013 1.00 83.81 94 LEU A CA 1
ATOM 755 C C . LEU A 1 94 ? 27.486 -28.770 -33.871 1.00 83.81 94 LEU A C 1
ATOM 757 O O . LEU A 1 94 ? 26.903 -29.124 -32.845 1.00 83.81 94 LEU A O 1
ATOM 761 N N . GLN A 1 95 ? 28.816 -28.851 -33.985 1.00 87.31 95 GLN A N 1
ATOM 762 C CA . GLN A 1 95 ? 29.660 -29.263 -32.865 1.00 87.31 95 GLN A CA 1
ATOM 763 C C . GLN A 1 95 ? 29.418 -28.387 -31.628 1.00 87.31 95 GLN A C 1
ATOM 765 O O . GLN A 1 95 ? 29.253 -27.167 -31.720 1.00 87.31 95 GLN A O 1
ATOM 770 N N . HIS A 1 96 ? 29.451 -29.018 -30.452 1.00 87.31 96 HIS A N 1
ATOM 771 C CA . HIS A 1 96 ? 29.124 -28.380 -29.177 1.00 87.31 96 HIS A CA 1
ATOM 772 C C . HIS A 1 96 ? 29.931 -27.095 -28.914 1.00 87.31 96 HIS A C 1
ATOM 774 O O . HIS A 1 96 ? 29.374 -26.098 -28.458 1.00 87.31 96 HIS A O 1
ATOM 780 N N . SER A 1 97 ? 31.228 -27.079 -29.236 1.00 87.69 97 SER A N 1
ATOM 781 C CA . SER A 1 97 ? 32.100 -25.902 -29.091 1.00 87.69 97 SER A CA 1
ATOM 782 C C . SER A 1 97 ? 31.637 -24.727 -29.958 1.00 87.69 97 SER A C 1
ATOM 784 O O . SER A 1 97 ? 31.484 -23.609 -29.463 1.00 87.69 97 SER A O 1
ATOM 786 N N . THR A 1 98 ? 31.341 -24.988 -31.230 1.00 87.25 98 THR A N 1
ATOM 787 C CA . THR A 1 98 ? 30.830 -23.999 -32.186 1.00 87.25 98 THR A CA 1
ATOM 788 C C . THR A 1 98 ? 29.449 -23.489 -31.772 1.00 87.25 98 THR A C 1
ATOM 790 O O . THR A 1 98 ? 29.184 -22.289 -31.817 1.00 87.25 98 THR A O 1
ATOM 793 N N . LYS A 1 99 ? 28.579 -24.376 -31.280 1.00 88.19 99 LYS A N 1
ATOM 794 C CA . LYS A 1 99 ? 27.270 -24.006 -30.727 1.00 88.19 99 LYS A CA 1
ATOM 795 C C . LYS A 1 99 ? 27.409 -23.076 -29.519 1.00 88.19 99 LYS A C 1
ATOM 797 O O . LYS A 1 99 ? 26.738 -22.047 -29.453 1.00 88.19 99 LYS A O 1
ATOM 802 N N . MET A 1 100 ? 28.313 -23.391 -28.590 1.00 89.00 100 MET A N 1
ATOM 803 C CA . MET A 1 100 ? 28.574 -22.551 -27.416 1.00 89.00 100 MET A CA 1
ATOM 804 C C . MET A 1 100 ? 29.165 -21.189 -27.784 1.00 89.00 100 MET A C 1
ATOM 806 O O . MET A 1 100 ? 28.802 -20.192 -27.157 1.00 89.00 100 MET A O 1
ATOM 810 N N . TYR A 1 101 ? 30.008 -21.120 -28.820 1.00 90.50 101 TYR A N 1
ATOM 811 C CA . TYR A 1 101 ? 30.494 -19.853 -29.370 1.00 90.50 101 TYR A CA 1
ATOM 812 C C . TYR A 1 101 ? 29.330 -18.951 -29.806 1.00 90.50 101 TYR A C 1
ATOM 814 O O . TYR A 1 101 ? 29.221 -17.822 -29.326 1.00 90.50 101 TYR A O 1
ATOM 822 N N . TYR A 1 102 ? 28.411 -19.464 -30.630 1.00 89.12 102 TYR A N 1
ATOM 823 C CA . TYR A 1 102 ? 27.258 -18.687 -31.094 1.00 89.12 102 TYR A CA 1
ATOM 824 C C . TYR A 1 102 ? 26.302 -18.300 -29.963 1.00 89.12 102 TYR A C 1
ATOM 826 O O . TYR A 1 102 ? 25.832 -17.166 -29.928 1.00 89.12 102 TYR A O 1
ATOM 834 N N . ILE A 1 103 ? 26.053 -19.192 -28.999 1.00 88.56 103 ILE A N 1
ATOM 835 C CA . ILE A 1 103 ? 25.207 -18.883 -27.834 1.00 88.56 103 ILE A CA 1
ATOM 836 C C . ILE A 1 103 ? 25.826 -17.766 -26.989 1.00 88.56 103 ILE A C 1
ATOM 838 O O . ILE A 1 103 ? 25.122 -16.843 -26.575 1.00 88.56 103 ILE A O 1
ATOM 842 N N . ARG A 1 104 ? 27.137 -17.830 -26.725 1.00 87.38 104 ARG A N 1
ATOM 843 C CA . ARG A 1 104 ? 27.847 -16.782 -25.981 1.00 87.38 104 ARG A CA 1
ATOM 844 C C . ARG A 1 104 ? 27.751 -15.450 -26.714 1.00 87.38 104 ARG A C 1
ATOM 846 O O . ARG A 1 104 ? 27.437 -14.441 -26.087 1.00 87.38 104 ARG A O 1
ATOM 853 N N . GLN A 1 105 ? 27.964 -15.466 -28.026 1.00 88.00 105 GLN A N 1
ATOM 854 C CA . GLN A 1 105 ? 27.881 -14.264 -28.837 1.00 88.00 105 GLN A CA 1
ATOM 855 C C . GLN A 1 105 ? 26.473 -13.664 -28.834 1.00 88.00 105 GLN A C 1
ATOM 857 O O . GLN A 1 105 ? 26.320 -12.469 -28.602 1.00 88.00 105 GLN A O 1
ATOM 862 N N . ALA A 1 106 ? 25.444 -14.497 -29.011 1.00 88.62 106 ALA A N 1
ATOM 863 C CA . ALA A 1 106 ? 24.050 -14.070 -28.993 1.00 88.62 106 ALA A CA 1
ATOM 864 C C . ALA A 1 106 ? 23.685 -13.390 -27.666 1.00 88.62 106 ALA A C 1
ATOM 866 O O . ALA A 1 106 ? 23.090 -12.314 -27.669 1.00 88.62 106 ALA A O 1
ATOM 867 N N . ARG A 1 107 ? 24.105 -13.962 -26.530 1.00 87.69 107 ARG A N 1
ATOM 868 C CA . ARG A 1 107 ? 23.875 -13.368 -25.202 1.00 87.69 107 ARG A CA 1
ATOM 869 C C . ARG A 1 107 ? 24.502 -11.980 -25.070 1.00 87.69 107 ARG A C 1
ATOM 871 O O . ARG A 1 107 ? 23.809 -11.057 -24.661 1.00 87.69 107 ARG A O 1
ATOM 878 N N . LEU A 1 108 ? 25.765 -11.831 -25.472 1.00 85.88 108 LEU A N 1
ATOM 879 C CA . LEU A 1 108 ? 26.462 -10.540 -25.438 1.00 85.88 108 LEU A CA 1
ATOM 880 C C . LEU A 1 108 ? 25.780 -9.506 -26.340 1.00 85.88 108 LEU A C 1
ATOM 882 O O . LEU A 1 108 ? 25.563 -8.368 -25.939 1.00 85.88 108 LEU A O 1
ATOM 886 N N . THR A 1 109 ? 25.401 -9.908 -27.556 1.00 88.12 109 THR A N 1
ATOM 887 C CA . THR A 1 109 ? 24.746 -8.996 -28.508 1.00 88.12 109 THR A CA 1
ATOM 888 C C . THR A 1 109 ? 23.396 -8.532 -27.992 1.00 88.12 109 THR A C 1
ATOM 890 O O . THR A 1 109 ? 23.070 -7.355 -28.081 1.00 88.12 109 THR A O 1
ATOM 893 N N . PHE A 1 110 ? 22.641 -9.445 -27.385 1.00 86.25 110 PHE A N 1
ATOM 894 C CA . PHE A 1 110 ? 21.354 -9.144 -26.793 1.00 86.25 110 PHE A CA 1
ATOM 895 C C . PHE A 1 110 ? 21.475 -8.145 -25.643 1.00 86.25 110 PHE A C 1
ATOM 897 O O . PHE A 1 110 ? 20.675 -7.220 -25.557 1.00 86.25 110 PHE A O 1
ATOM 904 N N . GLU A 1 111 ? 22.481 -8.307 -24.786 1.00 84.62 111 GLU A N 1
ATOM 905 C CA . GLU A 1 111 ? 22.751 -7.397 -23.673 1.00 84.62 111 GLU A CA 1
ATOM 906 C C . GLU A 1 111 ? 23.073 -5.979 -24.162 1.00 84.62 111 GLU A C 1
ATOM 908 O O . GLU A 1 111 ? 22.442 -5.022 -23.719 1.00 84.62 111 GLU A O 1
ATOM 913 N N . ILE A 1 112 ? 23.959 -5.853 -25.154 1.00 86.12 112 ILE A N 1
ATOM 914 C CA . ILE A 1 112 ? 24.317 -4.566 -25.775 1.00 86.12 112 ILE A CA 1
ATOM 915 C C . ILE A 1 112 ? 23.089 -3.900 -26.413 1.00 86.12 112 ILE A C 1
ATOM 917 O O . ILE A 1 112 ? 22.836 -2.713 -26.207 1.00 86.12 112 ILE A O 1
ATOM 921 N N . VAL A 1 113 ? 22.295 -4.663 -27.170 1.00 87.06 113 VAL A N 1
ATOM 922 C CA . VAL A 1 113 ? 21.067 -4.155 -27.797 1.00 87.06 113 VAL A CA 1
ATOM 923 C C . VAL A 1 113 ? 20.074 -3.691 -26.729 1.00 87.06 113 VAL A C 1
ATOM 925 O O . VAL A 1 113 ? 19.503 -2.607 -26.856 1.00 87.06 113 VAL A O 1
ATOM 928 N N . CYS A 1 114 ? 19.897 -4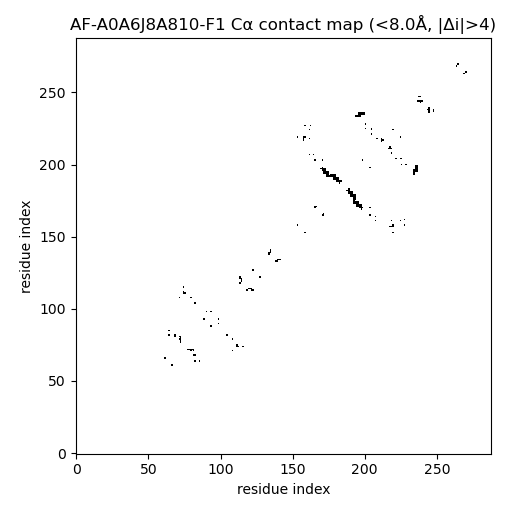.457 -25.653 1.00 81.56 114 CYS A N 1
ATOM 929 C CA . CYS A 1 114 ? 19.015 -4.075 -24.553 1.00 81.56 114 CYS A CA 1
ATOM 930 C C . CYS A 1 114 ? 19.470 -2.783 -23.869 1.00 81.56 114 CYS A C 1
ATOM 932 O O . CYS A 1 114 ? 18.626 -1.929 -23.612 1.00 81.56 114 CYS A O 1
ATOM 934 N N . GLU A 1 115 ? 20.771 -2.612 -23.628 1.00 84.31 115 GLU A N 1
ATOM 935 C CA . GLU A 1 115 ? 21.310 -1.392 -23.016 1.00 84.31 115 GLU A CA 1
ATOM 936 C C . GLU A 1 115 ? 21.098 -0.166 -23.916 1.00 84.31 115 GLU A C 1
ATOM 938 O O . GLU A 1 115 ? 20.755 0.908 -23.430 1.00 84.31 115 GLU A O 1
ATOM 943 N N . SER A 1 116 ? 21.204 -0.330 -25.239 1.00 82.56 116 SER A N 1
ATOM 944 C CA . SER A 1 116 ? 20.954 0.764 -26.187 1.00 82.56 116 SER A CA 1
ATOM 945 C C . SER A 1 116 ? 19.484 1.208 -26.238 1.00 82.56 116 SER A C 1
ATOM 947 O O . SER A 1 116 ? 19.195 2.390 -26.409 1.00 82.56 116 SER A O 1
ATOM 949 N N . ILE A 1 117 ? 18.544 0.269 -26.078 1.00 80.88 117 ILE A N 1
ATOM 950 C CA . ILE A 1 117 ? 17.101 0.542 -26.152 1.00 80.88 117 ILE A CA 1
ATOM 951 C C . ILE A 1 117 ? 16.562 1.015 -24.796 1.00 80.88 117 ILE A C 1
ATOM 953 O O . ILE A 1 117 ? 15.688 1.881 -24.736 1.00 80.88 117 ILE A O 1
ATOM 957 N N . ALA A 1 118 ? 17.051 0.431 -23.703 1.00 74.56 118 ALA A N 1
ATOM 958 C CA . ALA A 1 118 ? 16.555 0.647 -22.351 1.00 74.56 118 ALA A CA 1
ATOM 959 C C . ALA A 1 118 ? 17.731 0.750 -21.359 1.00 74.56 118 ALA A C 1
ATOM 961 O O . ALA A 1 118 ? 17.929 -0.160 -20.544 1.00 74.56 118 ALA A O 1
ATOM 962 N N . PRO A 1 119 ? 18.491 1.862 -21.397 1.00 75.38 119 PRO A N 1
ATOM 963 C CA . PRO A 1 119 ? 19.697 2.022 -20.594 1.00 75.38 119 PRO A CA 1
ATOM 964 C C . PRO A 1 119 ? 19.371 1.894 -19.112 1.00 75.38 119 PRO A C 1
ATOM 966 O O . PRO A 1 119 ? 18.362 2.435 -18.642 1.00 75.38 119 PRO A O 1
ATOM 969 N N . SER A 1 120 ? 20.209 1.175 -18.361 1.00 65.06 120 SER A N 1
ATOM 970 C CA . SER A 1 120 ? 20.079 0.914 -16.914 1.00 65.06 120 SER A CA 1
ATOM 971 C C . SER A 1 120 ? 18.814 0.166 -16.453 1.00 65.06 120 SER A C 1
ATOM 973 O O . SER A 1 120 ? 18.626 -0.092 -15.261 1.00 65.06 120 SER A O 1
ATOM 975 N N . GLN A 1 121 ? 17.930 -0.229 -17.372 1.00 65.38 121 GLN A N 1
ATOM 976 C CA . GLN A 1 121 ? 16.682 -0.911 -17.060 1.00 65.38 121 GLN A CA 1
ATOM 977 C C . GLN A 1 121 ? 16.803 -2.407 -17.348 1.00 65.38 121 GLN A C 1
ATOM 979 O O . GLN A 1 121 ? 16.091 -2.917 -18.210 1.00 65.38 121 GLN A O 1
ATOM 984 N N . GLY A 1 122 ? 17.622 -3.125 -16.573 1.00 65.88 122 GLY A N 1
ATOM 985 C CA . GLY A 1 122 ? 17.820 -4.576 -16.711 1.00 65.88 122 GLY A CA 1
ATOM 986 C C . GLY A 1 122 ? 16.541 -5.349 -17.079 1.00 65.88 122 GLY A C 1
ATOM 987 O O . GLY A 1 122 ? 15.453 -5.105 -16.526 1.00 65.88 122 GLY A O 1
ATOM 988 N N . LEU A 1 123 ? 16.655 -6.235 -18.071 1.00 70.44 123 LEU A N 1
ATOM 989 C CA . LEU A 1 123 ? 15.526 -6.951 -18.654 1.00 70.44 123 LEU A CA 1
ATOM 990 C C . LEU A 1 123 ? 15.124 -8.122 -17.749 1.00 70.44 123 LEU A C 1
ATOM 992 O O . LEU A 1 123 ? 15.769 -9.165 -17.716 1.00 70.44 123 LEU A O 1
ATOM 996 N N . THR A 1 124 ? 14.050 -7.947 -16.983 1.00 78.94 124 THR A N 1
ATOM 997 C CA . THR A 1 124 ? 13.501 -9.009 -16.133 1.00 78.94 124 THR A CA 1
ATOM 998 C C . THR A 1 124 ? 12.462 -9.830 -16.893 1.00 78.94 124 THR A C 1
ATOM 1000 O O . THR A 1 124 ? 11.778 -9.308 -17.774 1.00 78.94 124 THR A O 1
ATOM 1003 N N . ILE A 1 125 ? 12.277 -11.098 -16.503 1.00 78.56 125 ILE A N 1
ATOM 1004 C CA . ILE A 1 125 ? 11.218 -11.978 -17.041 1.00 78.56 125 ILE A CA 1
ATOM 1005 C C . ILE A 1 125 ? 9.856 -11.270 -17.000 1.00 78.56 125 ILE A C 1
ATOM 1007 O O . ILE A 1 125 ? 9.117 -11.277 -17.977 1.00 78.56 125 ILE A O 1
ATOM 1011 N N . TYR A 1 126 ? 9.583 -10.542 -15.913 1.00 79.69 126 TYR A N 1
ATOM 1012 C CA . TYR A 1 126 ? 8.377 -9.732 -15.770 1.00 79.69 126 TYR A CA 1
ATOM 1013 C C . TYR A 1 126 ? 8.189 -8.707 -16.900 1.00 79.69 126 TYR A C 1
ATOM 1015 O O . TYR A 1 126 ? 7.088 -8.574 -17.427 1.00 79.69 126 TYR A O 1
ATOM 1023 N N . LYS A 1 127 ? 9.247 -7.984 -17.295 1.00 79.12 127 LYS A N 1
ATOM 1024 C CA . LYS A 1 127 ? 9.173 -7.007 -18.394 1.00 79.12 127 LYS A CA 1
ATO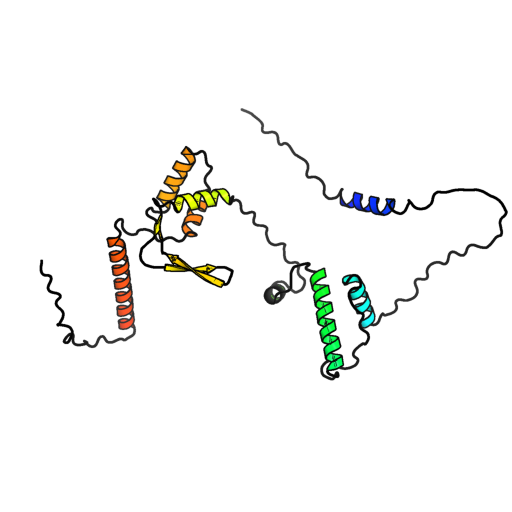M 1025 C C . LYS A 1 127 ? 8.923 -7.693 -19.736 1.00 79.12 127 LYS A C 1
ATOM 1027 O O . LYS A 1 127 ? 8.166 -7.166 -20.545 1.00 79.12 127 LYS A O 1
ATOM 1032 N N . ILE A 1 128 ? 9.514 -8.870 -19.946 1.00 83.12 128 ILE A N 1
ATOM 1033 C CA . ILE A 1 128 ? 9.303 -9.677 -21.154 1.00 83.12 128 ILE A CA 1
ATOM 1034 C C . ILE A 1 128 ? 7.843 -10.133 -21.232 1.00 83.12 128 ILE A C 1
ATOM 1036 O O . ILE A 1 128 ? 7.193 -9.950 -22.260 1.00 83.12 128 ILE A O 1
ATOM 1040 N N . ASP A 1 129 ? 7.294 -10.669 -20.144 1.00 86.25 129 ASP A N 1
ATOM 1041 C CA . ASP A 1 129 ? 5.908 -11.141 -20.113 1.00 86.25 129 ASP A CA 1
ATOM 1042 C C . ASP A 1 129 ? 4.904 -9.987 -20.210 1.00 86.25 129 ASP A C 1
ATOM 1044 O O . ASP A 1 129 ? 3.889 -10.100 -20.902 1.00 86.25 129 ASP A O 1
ATOM 1048 N N . ALA A 1 130 ? 5.210 -8.839 -19.600 1.00 84.19 130 ALA A N 1
ATOM 1049 C CA . ALA A 1 130 ? 4.430 -7.620 -19.772 1.00 84.19 130 ALA A CA 1
ATOM 1050 C C . ALA A 1 130 ? 4.426 -7.150 -21.238 1.00 84.19 130 ALA A C 1
ATOM 1052 O O . ALA A 1 130 ? 3.362 -6.831 -21.770 1.00 84.19 130 ALA A O 1
ATOM 1053 N N . ALA A 1 131 ? 5.583 -7.168 -21.911 1.00 82.06 131 ALA A N 1
ATOM 1054 C CA . ALA A 1 131 ? 5.698 -6.810 -23.323 1.00 82.06 131 ALA A CA 1
ATOM 1055 C C . ALA A 1 131 ? 4.942 -7.793 -24.233 1.00 82.06 131 ALA A C 1
ATOM 1057 O O . ALA A 1 131 ? 4.223 -7.360 -25.131 1.00 82.06 131 ALA A O 1
ATOM 1058 N N . ARG A 1 132 ? 5.018 -9.105 -23.968 1.00 87.12 132 ARG A N 1
ATOM 1059 C CA . ARG A 1 132 ? 4.243 -10.133 -24.692 1.00 87.12 132 ARG A CA 1
ATOM 1060 C C . ARG A 1 132 ? 2.740 -9.921 -24.541 1.00 87.12 132 ARG A C 1
ATOM 1062 O O . ARG A 1 132 ? 2.008 -9.937 -25.529 1.00 87.12 132 ARG A O 1
ATOM 1069 N N . LYS A 1 133 ? 2.279 -9.674 -23.312 1.00 87.25 133 LYS A N 1
ATOM 1070 C CA . LYS A 1 133 ? 0.869 -9.383 -23.025 1.00 87.25 133 LYS A CA 1
ATOM 1071 C C . LYS A 1 133 ? 0.401 -8.112 -23.738 1.00 87.25 133 LYS A C 1
ATOM 1073 O O . LYS A 1 133 ? -0.716 -8.060 -24.252 1.00 87.25 133 LYS A O 1
ATOM 1078 N N . TYR A 1 134 ? 1.256 -7.095 -23.795 1.00 85.31 134 TYR A N 1
ATOM 1079 C CA . TYR A 1 134 ? 0.968 -5.861 -24.515 1.00 85.31 134 TYR A CA 1
ATOM 1080 C C . TYR A 1 134 ? 0.884 -6.088 -26.032 1.00 85.31 134 TYR A C 1
ATOM 1082 O O . TYR A 1 134 ? -0.111 -5.714 -26.646 1.00 85.31 134 TYR A O 1
ATOM 1090 N N . ALA A 1 135 ? 1.853 -6.790 -26.625 1.00 87.81 135 ALA A N 1
ATOM 1091 C CA . ALA A 1 135 ? 1.856 -7.117 -28.051 1.00 87.81 135 ALA A CA 1
ATOM 1092 C C . ALA A 1 135 ? 0.636 -7.955 -28.468 1.00 87.81 135 ALA A C 1
ATOM 1094 O O . ALA A 1 135 ? 0.078 -7.743 -29.539 1.00 87.81 135 ALA A O 1
ATOM 1095 N N . SER A 1 136 ? 0.180 -8.861 -27.599 1.00 87.38 136 SER A N 1
ATOM 1096 C CA . SER A 1 136 ? -1.038 -9.651 -27.817 1.00 87.38 136 SER A CA 1
ATOM 1097 C C . SER A 1 136 ? -2.312 -8.796 -27.864 1.00 87.38 136 SER A C 1
ATOM 1099 O O . SER A 1 136 ? -3.254 -9.149 -28.563 1.00 87.38 136 SER A O 1
ATOM 1101 N N . THR A 1 137 ? -2.348 -7.674 -27.137 1.00 86.50 137 THR A N 1
ATOM 1102 C CA . THR A 1 137 ? -3.540 -6.815 -27.025 1.00 86.50 137 THR A CA 1
ATOM 1103 C C . THR A 1 137 ? -3.544 -5.629 -27.989 1.00 86.50 137 THR A C 1
ATOM 1105 O O . THR A 1 137 ? -4.611 -5.243 -28.450 1.00 86.50 137 THR A O 1
ATOM 1108 N N . HIS A 1 138 ? -2.378 -5.053 -28.293 1.00 84.19 138 HIS A N 1
ATOM 1109 C CA . HIS A 1 138 ? -2.248 -3.824 -29.091 1.00 84.19 138 HIS A CA 1
ATOM 1110 C C . HIS A 1 138 ? -1.487 -4.025 -30.411 1.00 84.19 138 HIS A C 1
ATOM 1112 O O . HIS A 1 138 ? -1.413 -3.100 -31.215 1.00 84.19 138 HIS A O 1
ATOM 1118 N N . GLY A 1 139 ? -0.924 -5.214 -30.638 1.00 85.94 139 GLY A N 1
ATOM 1119 C CA . GLY A 1 139 ? -0.026 -5.500 -31.755 1.00 85.94 139 GLY A CA 1
ATOM 1120 C C . GLY A 1 139 ? 1.457 -5.269 -31.408 1.00 85.94 139 GLY A C 1
ATOM 1121 O O . GLY A 1 139 ? 1.785 -4.461 -30.532 1.00 85.94 139 GLY A O 1
ATOM 1122 N N . PRO A 1 140 ? 2.384 -5.999 -32.055 1.00 84.31 140 PRO A N 1
ATOM 1123 C CA . PRO A 1 140 ? 3.820 -5.838 -31.837 1.00 84.31 140 PRO A CA 1
ATOM 1124 C C . PRO A 1 140 ? 4.313 -4.475 -32.343 1.00 84.31 140 PRO A C 1
ATOM 1126 O O . PRO A 1 140 ? 3.887 -4.000 -33.390 1.00 84.31 140 PRO A O 1
ATOM 1129 N N . GLY A 1 141 ? 5.238 -3.851 -31.608 1.00 78.44 141 GLY A N 1
ATOM 1130 C CA . GLY A 1 141 ? 5.873 -2.588 -32.012 1.00 78.44 141 GLY A CA 1
ATOM 1131 C C . GLY A 1 141 ? 5.028 -1.327 -31.802 1.00 78.44 141 GLY A C 1
ATOM 1132 O O . GLY A 1 141 ? 5.511 -0.229 -32.070 1.00 78.44 141 GLY A O 1
ATOM 1133 N N . GLN A 1 142 ? 3.802 -1.449 -31.282 1.00 77.81 142 GLN A N 1
ATOM 1134 C CA . GLN A 1 142 ? 2.958 -0.290 -31.007 1.00 77.81 142 GLN A CA 1
ATOM 1135 C C . GLN A 1 142 ? 3.512 0.520 -29.827 1.00 77.81 142 GLN A C 1
ATOM 1137 O O . GLN A 1 142 ? 3.776 -0.028 -28.755 1.00 77.81 142 GLN A O 1
ATOM 1142 N N . TYR A 1 143 ? 3.669 1.835 -30.003 1.00 71.75 143 TYR A N 1
ATOM 1143 C CA . TYR A 1 143 ? 4.192 2.711 -28.955 1.00 71.75 143 TYR A CA 1
ATOM 1144 C C . TYR A 1 143 ? 3.294 2.662 -27.713 1.00 71.75 143 TYR A C 1
ATOM 1146 O O . TYR A 1 143 ? 2.093 2.937 -27.783 1.00 71.75 143 TYR A O 1
ATOM 1154 N N . VAL A 1 144 ? 3.875 2.296 -26.568 1.00 71.00 144 VAL A N 1
ATOM 1155 C CA . VAL A 1 144 ? 3.188 2.378 -25.278 1.00 71.00 144 VAL A CA 1
ATOM 1156 C C . VAL A 1 144 ? 3.021 3.860 -24.973 1.00 71.00 144 VAL A C 1
ATOM 1158 O O . VAL A 1 144 ? 4.012 4.558 -24.768 1.00 71.00 144 VAL A O 1
ATOM 1161 N N . SER A 1 145 ? 1.773 4.342 -24.952 1.00 71.88 145 SER A N 1
ATOM 1162 C CA . SER A 1 145 ? 1.436 5.676 -24.437 1.00 71.88 145 SER A CA 1
ATOM 1163 C C . SER A 1 145 ? 2.249 5.930 -23.162 1.00 71.88 145 SER A C 1
ATOM 1165 O O . SER A 1 145 ? 2.186 5.081 -22.263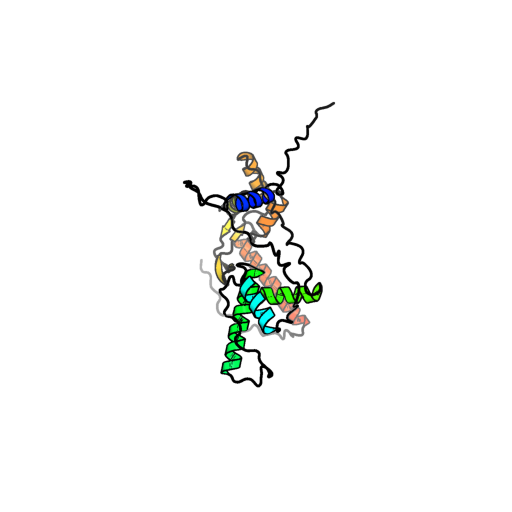 1.00 71.88 145 SER A O 1
ATOM 1167 N N . PRO A 1 146 ? 2.977 7.059 -23.041 1.00 72.69 146 PRO A N 1
ATOM 1168 C CA . PRO A 1 146 ? 3.810 7.309 -21.877 1.00 72.69 146 PRO A CA 1
ATOM 1169 C C . PRO A 1 146 ? 2.956 7.148 -20.615 1.00 72.69 146 PRO A C 1
ATOM 1171 O O . PRO A 1 146 ? 1.774 7.524 -20.625 1.00 72.69 146 PRO A O 1
ATOM 1174 N N . PRO A 1 147 ? 3.501 6.537 -19.546 1.00 70.50 147 PRO A N 1
ATOM 1175 C CA . PRO A 1 147 ? 2.736 6.277 -18.339 1.00 70.50 147 PRO A CA 1
ATOM 1176 C C . PRO A 1 147 ? 2.108 7.588 -17.879 1.00 70.50 147 PRO A C 1
ATOM 1178 O O . PRO A 1 147 ? 2.805 8.590 -17.716 1.00 70.50 147 PRO A O 1
ATOM 1181 N N . LYS A 1 148 ? 0.781 7.597 -17.713 1.00 71.06 148 LYS A N 1
ATOM 1182 C CA . LYS A 1 148 ? 0.048 8.785 -17.274 1.00 71.06 148 LYS A CA 1
ATOM 1183 C C . LYS A 1 148 ? 0.652 9.254 -15.953 1.00 71.06 148 LYS A C 1
ATOM 1185 O O . LYS A 1 148 ? 0.456 8.611 -14.923 1.00 71.06 148 LYS A O 1
ATOM 1190 N N . ILE A 1 149 ? 1.388 10.364 -15.989 1.00 69.19 149 ILE A N 1
ATOM 1191 C CA . ILE A 1 149 ? 2.016 10.944 -14.804 1.00 69.19 149 ILE A CA 1
ATOM 1192 C C . ILE A 1 149 ? 0.890 11.490 -13.928 1.00 69.19 149 ILE A C 1
ATOM 1194 O O . ILE A 1 149 ? 0.359 12.580 -14.140 1.00 69.19 149 ILE A O 1
ATOM 1198 N N . THR A 1 150 ? 0.467 10.703 -12.945 1.00 68.62 150 THR A N 1
ATOM 1199 C CA . THR A 1 150 ? -0.451 11.180 -11.917 1.00 68.62 150 THR A CA 1
ATOM 1200 C C . THR A 1 150 ? 0.347 12.000 -10.917 1.00 68.62 150 THR A C 1
ATOM 1202 O O . THR A 1 150 ? 1.013 11.446 -10.043 1.00 68.62 150 THR A O 1
ATOM 1205 N N . HIS A 1 151 ? 0.274 13.325 -11.019 1.00 58.84 151 HIS A N 1
ATOM 1206 C CA . HIS A 1 151 ? 0.775 14.191 -9.959 1.00 58.84 151 HIS A CA 1
ATOM 1207 C C . HIS A 1 151 ? -0.038 13.932 -8.686 1.00 58.84 151 HIS A C 1
ATOM 1209 O O . HIS A 1 151 ? -1.249 14.169 -8.639 1.00 58.84 151 HIS A O 1
ATOM 1215 N N . LEU A 1 152 ? 0.622 13.430 -7.641 1.00 64.50 152 LEU A N 1
ATOM 1216 C CA . LEU A 1 152 ? 0.008 13.291 -6.329 1.00 64.50 152 LEU A CA 1
ATOM 1217 C C . LEU A 1 152 ? -0.239 14.703 -5.775 1.00 64.50 152 LEU A C 1
ATOM 1219 O O . LEU A 1 152 ? 0.667 15.347 -5.253 1.00 64.50 152 LEU A O 1
ATOM 1223 N N . ARG A 1 153 ? -1.476 15.201 -5.875 1.00 63.50 153 ARG A N 1
ATOM 1224 C CA . ARG A 1 153 ? -1.895 16.511 -5.333 1.00 63.50 153 ARG A CA 1
ATOM 1225 C C . ARG A 1 153 ? -2.038 16.481 -3.802 1.00 63.50 153 ARG A C 1
ATOM 1227 O O . ARG A 1 153 ? -2.998 17.007 -3.243 1.00 63.50 153 ARG A O 1
ATOM 1234 N N . LEU A 1 154 ? -1.134 15.798 -3.108 1.00 74.94 154 LEU A N 1
ATOM 1235 C CA . LEU A 1 154 ? -1.173 15.638 -1.664 1.00 74.94 154 LEU A CA 1
ATOM 1236 C C . LEU A 1 154 ? 0.249 15.656 -1.114 1.00 74.94 154 LEU A C 1
ATOM 1238 O O . LEU A 1 154 ? 1.038 14.755 -1.382 1.00 74.94 154 LEU A O 1
ATOM 1242 N N . SER A 1 155 ? 0.586 16.695 -0.352 1.00 83.81 155 SER A N 1
ATOM 1243 C CA . SER A 1 155 ? 1.926 16.815 0.213 1.00 83.81 155 SER A CA 1
ATOM 1244 C C . SER A 1 155 ? 2.141 15.777 1.315 1.00 83.81 155 SER A C 1
ATOM 1246 O O . SER A 1 155 ? 1.324 15.625 2.226 1.00 83.81 155 SER A O 1
ATOM 1248 N N . LYS A 1 156 ? 3.279 15.077 1.247 1.00 85.88 156 LYS A N 1
ATOM 1249 C CA . LYS A 1 156 ? 3.683 14.041 2.211 1.00 85.88 156 LYS A CA 1
ATOM 1250 C C . LYS A 1 156 ? 3.623 14.542 3.658 1.00 85.88 156 LYS A C 1
ATOM 1252 O O . LYS A 1 156 ? 3.119 13.839 4.527 1.00 85.88 156 LYS A O 1
ATOM 1257 N N . GLN A 1 157 ? 4.066 15.777 3.892 1.00 86.75 157 GLN A N 1
ATOM 1258 C CA . GLN A 1 157 ? 4.078 16.417 5.212 1.0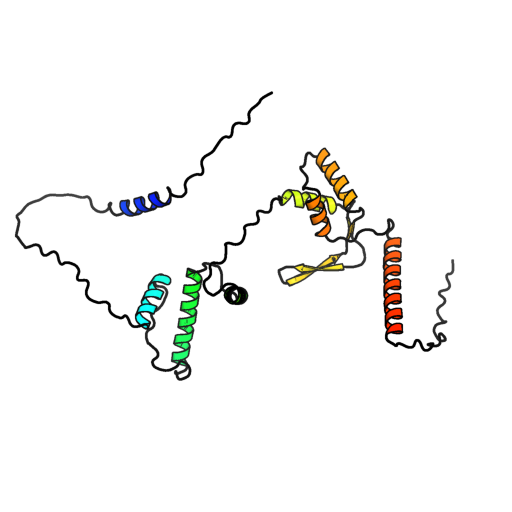0 86.75 157 GLN A CA 1
ATOM 1259 C C . GLN A 1 157 ? 2.676 16.536 5.829 1.00 86.75 157 GLN A C 1
ATOM 1261 O O . GLN A 1 157 ? 2.495 16.214 6.999 1.00 86.75 157 GLN A O 1
ATOM 1266 N N . LYS A 1 158 ? 1.660 16.917 5.040 1.00 88.12 158 LYS A N 1
ATOM 1267 C CA . LYS A 1 158 ? 0.277 17.035 5.535 1.00 88.12 158 LYS A CA 1
ATOM 1268 C C . LYS A 1 158 ? -0.291 15.687 5.967 1.00 88.12 158 LYS A C 1
ATOM 1270 O O . LYS A 1 158 ? -1.007 15.611 6.959 1.00 88.12 158 LYS A O 1
ATOM 1275 N N . ILE A 1 159 ? 0.026 14.623 5.224 1.00 90.25 159 ILE A N 1
ATOM 1276 C CA . ILE A 1 159 ? -0.384 13.264 5.594 1.00 90.25 159 ILE A CA 1
ATOM 1277 C C . ILE A 1 159 ? 0.337 12.830 6.866 1.00 90.25 159 ILE A C 1
ATOM 1279 O O . ILE A 1 159 ? -0.304 12.282 7.752 1.00 90.25 159 ILE A O 1
ATOM 1283 N N . HIS A 1 160 ? 1.646 13.079 6.952 1.00 90.69 160 HIS A N 1
ATOM 1284 C CA . HIS A 1 160 ? 2.454 12.682 8.100 1.00 90.69 160 HIS A CA 1
ATOM 1285 C C . HIS A 1 160 ? 1.911 13.274 9.399 1.00 90.69 160 HIS A C 1
ATOM 1287 O O . HIS A 1 160 ? 1.606 12.527 10.321 1.00 90.69 160 HIS A O 1
ATOM 1293 N N . TYR A 1 161 ? 1.685 14.589 9.428 1.00 91.88 161 TYR A N 1
ATOM 1294 C CA . TYR A 1 161 ? 1.128 15.267 10.598 1.00 91.88 161 TYR A CA 1
ATOM 1295 C C . TYR A 1 161 ? -0.256 14.717 10.984 1.00 91.88 161 TYR A C 1
ATOM 1297 O O . TYR A 1 161 ? -0.570 14.547 12.159 1.00 91.88 161 TYR A O 1
ATOM 1305 N N . PHE A 1 162 ? -1.088 14.364 9.998 1.00 92.38 162 PHE A N 1
ATOM 1306 C CA . PHE A 1 162 ? -2.374 13.728 10.278 1.00 92.38 162 PHE A CA 1
ATOM 1307 C C . PHE A 1 162 ? -2.234 12.300 10.830 1.00 92.38 162 PHE A C 1
ATOM 1309 O O . PHE A 1 162 ? -2.976 11.931 11.736 1.00 92.38 162 PHE A O 1
ATOM 1316 N N . ILE A 1 163 ? -1.296 11.500 10.307 1.00 92.56 163 ILE A N 1
ATOM 1317 C CA . ILE A 1 163 ? -1.002 10.151 10.818 1.00 92.56 163 ILE A CA 1
ATOM 1318 C C . ILE A 1 163 ? -0.508 10.229 12.262 1.00 92.56 163 ILE A C 1
ATOM 1320 O O . ILE A 1 163 ? -0.951 9.446 13.096 1.00 92.56 163 ILE A O 1
ATOM 1324 N N . GLU A 1 164 ? 0.370 11.180 12.555 1.00 92.44 164 GLU A N 1
ATOM 1325 C CA . GLU A 1 164 ? 0.898 11.423 13.893 1.00 92.44 164 GLU A CA 1
ATOM 1326 C C . GLU A 1 164 ? -0.223 11.791 14.868 1.00 92.44 164 GLU A C 1
ATOM 1328 O O . GLU A 1 164 ? -0.375 11.142 15.900 1.00 92.44 164 GLU A O 1
ATOM 1333 N N . PHE A 1 165 ? -1.101 12.720 14.473 1.00 93.00 165 PHE A N 1
ATOM 1334 C CA . PHE A 1 165 ? -2.274 13.085 15.263 1.00 93.00 165 PHE A CA 1
ATOM 1335 C C . PHE A 1 165 ? -3.164 11.875 15.580 1.00 93.00 165 PHE A C 1
ATOM 1337 O O . PHE A 1 165 ? -3.473 11.632 16.740 1.00 93.00 165 PHE A O 1
ATOM 1344 N N . ILE A 1 166 ? -3.560 11.071 14.584 1.00 91.94 166 ILE A N 1
ATOM 1345 C CA . ILE A 1 166 ? -4.450 9.914 14.824 1.00 91.94 166 ILE A CA 1
ATOM 1346 C C . ILE A 1 166 ? -3.760 8.735 15.524 1.00 91.94 166 ILE A C 1
ATOM 1348 O O . ILE A 1 166 ? -4.446 7.789 15.910 1.00 91.94 166 ILE A O 1
ATOM 1352 N N . SER A 1 167 ? -2.429 8.761 15.628 1.00 90.69 167 SER A N 1
ATOM 1353 C CA . SER A 1 167 ? -1.630 7.751 16.331 1.00 90.69 167 SER A CA 1
ATOM 1354 C C . SER A 1 167 ? -1.284 8.173 17.757 1.00 90.69 167 SER A C 1
ATOM 1356 O O . SER A 1 167 ? -0.665 7.394 18.479 1.00 90.69 167 SER A O 1
ATOM 1358 N N . ALA A 1 168 ? -1.680 9.380 18.173 1.00 91.00 168 ALA A N 1
ATOM 1359 C CA . ALA A 1 168 ? -1.453 9.853 19.527 1.00 91.00 168 ALA A CA 1
ATOM 1360 C C . ALA A 1 168 ? -2.126 8.915 20.554 1.00 91.00 168 ALA A C 1
ATOM 1362 O O . ALA A 1 168 ? -3.227 8.416 20.290 1.00 91.00 168 ALA A O 1
ATOM 1363 N N . PRO A 1 169 ? -1.528 8.705 21.743 1.00 87.56 169 PRO A N 1
ATOM 1364 C CA . PRO A 1 169 ? -2.038 7.756 22.743 1.00 87.56 169 PRO A CA 1
ATOM 1365 C C . PRO A 1 169 ? -3.481 8.012 23.205 1.00 87.56 169 PRO A C 1
ATOM 1367 O O . PRO A 1 169 ? -4.182 7.089 23.603 1.00 87.56 169 PRO A O 1
ATOM 1370 N N . CYS A 1 170 ? -3.957 9.257 23.122 1.00 87.50 170 CYS A N 1
ATOM 1371 C CA . CYS A 1 170 ? -5.342 9.616 23.436 1.00 87.50 170 CYS A CA 1
ATOM 1372 C C . CYS A 1 170 ? -6.360 9.108 22.395 1.00 87.50 170 CYS A C 1
ATOM 1374 O O . CYS A 1 170 ? -7.544 8.952 22.705 1.00 87.50 170 CYS A O 1
ATOM 1376 N N . TYR A 1 171 ? -5.911 8.833 21.169 1.00 88.62 171 TYR A N 1
ATOM 1377 C CA . TYR A 1 171 ? -6.742 8.414 20.040 1.00 88.62 171 TYR A CA 1
ATOM 1378 C C . TYR A 1 171 ? -6.510 6.964 19.607 1.00 88.62 171 TYR A C 1
ATOM 1380 O O . TYR A 1 171 ? -7.386 6.379 18.961 1.00 88.62 171 TYR A O 1
ATOM 1388 N N . LEU A 1 172 ? -5.362 6.379 19.955 1.00 87.69 172 LEU A N 1
ATOM 1389 C CA . LEU A 1 172 ? -4.965 5.025 19.585 1.00 87.69 172 LEU A CA 1
ATOM 1390 C C . LEU A 1 172 ? -4.408 4.273 20.798 1.00 87.69 172 LEU A C 1
ATOM 1392 O O . LEU A 1 172 ? -3.423 4.686 21.400 1.00 87.69 172 LEU A O 1
ATOM 1396 N N . GLN A 1 173 ? -5.001 3.122 21.094 1.00 85.00 173 GLN A N 1
ATOM 1397 C CA . GLN A 1 173 ? -4.565 2.215 22.147 1.00 85.00 173 GLN A CA 1
ATOM 1398 C C . GLN A 1 173 ? -4.128 0.880 21.543 1.00 85.00 173 GLN A C 1
ATOM 1400 O O . GLN A 1 173 ? -4.806 0.309 20.686 1.00 85.00 173 GLN A O 1
ATOM 1405 N N . VAL A 1 174 ? -2.993 0.358 21.999 1.00 83.62 174 VAL A N 1
ATOM 1406 C CA . VAL A 1 174 ? -2.533 -0.987 21.639 1.00 83.62 174 VAL A CA 1
ATOM 1407 C C . VAL A 1 174 ? -3.236 -2.007 22.531 1.00 83.62 174 VAL A C 1
ATOM 1409 O O . VAL A 1 174 ? -3.312 -1.814 23.742 1.00 83.62 174 VAL A O 1
ATOM 1412 N N . VAL A 1 175 ? -3.757 -3.088 21.948 1.00 77.00 175 VAL A N 1
ATOM 1413 C CA . VAL A 1 175 ? -4.344 -4.174 22.745 1.00 77.00 175 VAL A CA 1
ATOM 1414 C C . VAL A 1 175 ? -3.284 -5.159 23.213 1.00 77.00 175 VAL A C 1
ATOM 1416 O O . VAL A 1 175 ? -2.330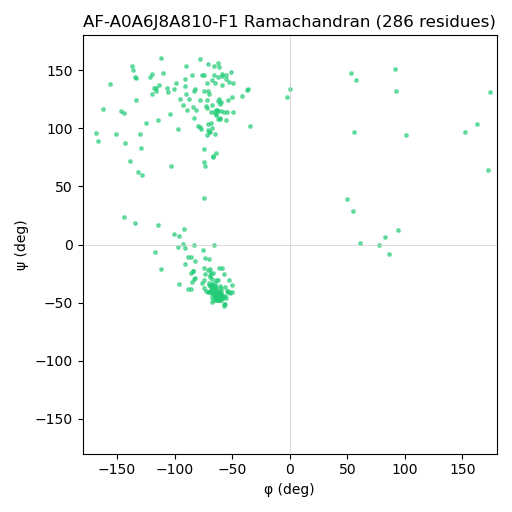 -5.450 22.495 1.00 77.00 175 VAL A O 1
ATOM 1419 N N . GLY A 1 176 ? -3.493 -5.716 24.409 1.00 72.00 176 GLY A N 1
ATOM 1420 C CA . GLY A 1 176 ? -2.625 -6.753 24.977 1.00 72.00 176 GLY A CA 1
ATOM 1421 C C . GLY A 1 176 ? -2.723 -8.111 24.271 1.00 72.00 176 GLY A C 1
ATOM 1422 O O . GLY A 1 176 ? -1.878 -8.972 24.487 1.00 72.00 176 GLY A O 1
ATOM 1423 N N . PHE A 1 177 ? -3.724 -8.310 23.406 1.00 68.50 177 PHE A N 1
ATOM 1424 C CA . PHE A 1 177 ? -3.942 -9.555 22.675 1.00 68.50 177 PHE A CA 1
ATOM 1425 C C . PHE A 1 177 ? -4.223 -9.303 21.191 1.00 68.50 177 PHE A C 1
ATOM 1427 O O . PHE A 1 177 ? -4.929 -8.370 20.809 1.00 68.50 177 PHE A O 1
ATOM 1434 N N . GLY A 1 178 ? -3.707 -10.195 20.347 1.00 71.50 178 GLY A N 1
ATOM 1435 C CA . GLY A 1 178 ? -3.865 -10.138 18.901 1.00 71.50 178 GLY A CA 1
ATOM 1436 C C . GLY A 1 178 ? -2.724 -9.387 18.220 1.00 71.50 178 GLY A C 1
ATOM 1437 O O . GLY A 1 178 ? -2.337 -8.283 18.596 1.00 71.50 178 GLY A O 1
ATOM 1438 N N . SER A 1 179 ? -2.185 -9.997 17.169 1.00 81.50 179 SER A N 1
ATOM 1439 C CA . SER A 1 179 ? -1.101 -9.434 16.366 1.00 81.50 179 SER A CA 1
ATOM 1440 C C . SER A 1 179 ? -1.391 -9.593 14.885 1.00 81.50 179 SER A C 1
ATOM 1442 O O . SER A 1 179 ? -1.915 -10.620 14.457 1.00 81.50 179 SER A O 1
ATOM 1444 N N . ARG A 1 180 ? -0.998 -8.603 14.090 1.00 80.50 180 ARG A N 1
ATOM 1445 C CA . ARG A 1 180 ? -1.066 -8.624 12.635 1.00 80.50 180 ARG A CA 1
ATOM 1446 C C . ARG A 1 180 ? 0.329 -8.806 12.055 1.00 80.50 180 ARG A C 1
ATOM 1448 O O . ARG A 1 180 ? 1.261 -8.118 12.454 1.00 80.50 180 ARG A O 1
ATOM 1455 N N . HIS A 1 181 ? 0.459 -9.688 11.074 1.00 84.56 181 HIS A N 1
ATOM 1456 C CA . HIS A 1 181 ? 1.685 -9.816 10.295 1.00 84.56 181 HIS A CA 1
ATOM 1457 C C . HIS A 1 181 ? 1.622 -8.879 9.086 1.00 84.56 181 HIS A C 1
ATOM 1459 O O . HIS A 1 181 ? 0.763 -9.029 8.215 1.00 84.56 181 HIS A O 1
ATOM 1465 N N . LEU A 1 182 ? 2.509 -7.889 9.046 1.00 83.44 182 LEU A N 1
ATOM 1466 C CA . LEU A 1 182 ? 2.686 -6.992 7.912 1.00 83.44 1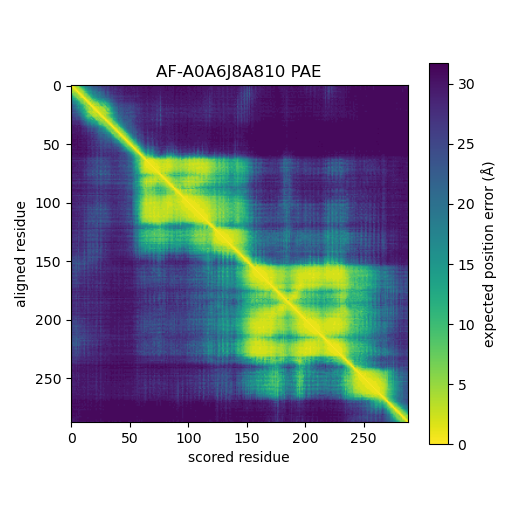82 LEU A CA 1
ATOM 1467 C C . LEU A 1 182 ? 3.767 -7.561 6.999 1.00 83.44 182 LEU A C 1
ATOM 1469 O O . LEU A 1 182 ? 4.906 -7.731 7.424 1.00 83.44 182 LEU A O 1
ATOM 1473 N N . LYS A 1 183 ? 3.414 -7.849 5.746 1.00 88.38 183 LYS A N 1
ATOM 1474 C CA . LYS A 1 183 ? 4.388 -8.237 4.723 1.00 88.38 183 LYS A CA 1
ATOM 1475 C C . LYS A 1 183 ? 5.001 -6.976 4.122 1.00 88.38 183 LYS A C 1
ATOM 1477 O O . LYS A 1 183 ? 4.282 -6.154 3.556 1.00 88.38 183 LYS A O 1
ATOM 1482 N N . LEU A 1 184 ? 6.310 -6.825 4.269 1.00 87.75 184 LEU A N 1
ATOM 1483 C CA . LEU A 1 184 ? 7.086 -5.775 3.620 1.00 87.75 184 LEU A CA 1
ATOM 1484 C C . LEU A 1 184 ? 7.341 -6.145 2.152 1.00 87.75 184 LEU A C 1
ATOM 1486 O O . LEU A 1 184 ? 7.299 -7.318 1.780 1.00 87.75 184 LEU A O 1
ATOM 1490 N N . SER A 1 185 ? 7.653 -5.154 1.316 1.00 84.69 185 SER A N 1
ATOM 1491 C CA . SER A 1 185 ? 8.052 -5.378 -0.084 1.00 84.69 185 SER A CA 1
ATOM 1492 C C . SER A 1 185 ? 9.332 -6.211 -0.224 1.00 84.69 185 SER A C 1
ATOM 1494 O O . SER A 1 185 ? 9.549 -6.812 -1.269 1.00 84.69 185 SER A O 1
ATOM 1496 N N . SER A 1 186 ? 10.146 -6.293 0.832 1.00 88.44 186 SER A N 1
ATOM 1497 C CA . SER A 1 186 ? 11.317 -7.172 0.927 1.00 88.44 186 SER A CA 1
ATOM 1498 C C . SER A 1 186 ? 10.974 -8.649 1.169 1.00 88.44 186 SER A C 1
ATOM 1500 O O . SER A 1 186 ? 11.873 -9.479 1.214 1.00 88.44 186 SER A O 1
ATOM 1502 N N . GLY A 1 187 ? 9.695 -8.990 1.372 1.00 85.44 187 GLY A N 1
ATOM 1503 C CA . GLY A 1 187 ? 9.242 -10.344 1.708 1.00 85.44 187 GLY A CA 1
ATOM 1504 C C . GLY A 1 187 ? 9.267 -10.670 3.207 1.00 85.44 187 GLY A C 1
ATOM 1505 O O . GLY A 1 187 ? 8.708 -11.686 3.615 1.00 85.44 187 GLY A O 1
ATOM 1506 N N . LEU A 1 188 ? 9.839 -9.798 4.044 1.00 89.44 188 LEU A N 1
ATOM 1507 C CA . LEU A 1 188 ? 9.857 -9.966 5.500 1.00 89.44 188 LEU A CA 1
ATOM 1508 C C . LEU A 1 188 ? 8.466 -9.738 6.113 1.00 89.44 188 LEU A C 1
ATOM 1510 O O . LEU A 1 188 ? 7.751 -8.808 5.734 1.00 89.44 188 LEU A O 1
ATOM 1514 N N . ALA A 1 189 ? 8.094 -10.567 7.092 1.00 88.50 189 ALA A N 1
ATOM 1515 C CA . ALA A 1 189 ? 6.839 -10.448 7.831 1.00 88.50 189 ALA A CA 1
ATOM 1516 C C . ALA A 1 189 ? 7.083 -9.870 9.234 1.00 88.50 189 ALA A C 1
ATOM 1518 O O . ALA A 1 189 ? 7.658 -10.531 10.094 1.00 88.50 189 ALA A O 1
ATOM 1519 N N . VAL A 1 190 ? 6.609 -8.649 9.485 1.00 90.19 190 VAL A N 1
ATOM 1520 C CA . VAL A 1 190 ? 6.734 -7.969 10.783 1.00 90.19 190 VAL A CA 1
ATOM 1521 C C . VAL A 1 190 ? 5.471 -8.191 11.607 1.00 90.19 190 VAL A C 1
ATOM 1523 O O . VAL A 1 190 ? 4.367 -7.890 11.152 1.00 90.19 190 VAL A O 1
ATOM 1526 N N . LYS A 1 191 ? 5.617 -8.716 12.827 1.00 86.25 191 LYS A N 1
ATOM 1527 C CA . LYS A 1 191 ? 4.508 -8.892 13.774 1.00 86.25 191 LYS A CA 1
ATOM 1528 C C . LYS A 1 191 ? 4.244 -7.568 14.494 1.00 86.25 191 LYS A C 1
ATOM 1530 O O . LYS A 1 191 ? 5.094 -7.091 15.235 1.00 86.25 191 LYS A O 1
ATOM 1535 N N . VAL A 1 192 ? 3.066 -6.990 14.285 1.00 85.75 192 VAL A N 1
ATOM 1536 C CA . VAL A 1 192 ? 2.633 -5.732 14.907 1.00 85.75 192 VAL A CA 1
ATOM 1537 C C . VAL A 1 192 ? 1.427 -6.008 15.805 1.00 85.75 192 VAL A C 1
ATOM 1539 O O . VAL A 1 192 ? 0.499 -6.689 15.361 1.00 85.75 192 VAL A O 1
ATOM 1542 N N . PRO A 1 193 ? 1.399 -5.517 17.053 1.00 84.69 193 PRO A N 1
ATOM 1543 C CA . PRO A 1 193 ? 0.221 -5.617 17.909 1.00 84.69 193 PRO A CA 1
ATOM 1544 C C . PRO A 1 193 ? -1.024 -5.028 17.242 1.00 84.69 193 PRO A C 1
ATOM 1546 O O . PRO A 1 193 ? -0.950 -4.047 16.496 1.00 84.69 193 PRO A O 1
ATOM 1549 N N . LYS A 1 194 ? -2.193 -5.615 17.501 1.00 82.88 194 LYS A N 1
ATOM 1550 C CA . LYS A 1 194 ? -3.455 -5.008 17.076 1.00 82.88 194 LYS A CA 1
ATOM 1551 C C . LYS A 1 194 ? -3.625 -3.684 17.837 1.00 82.88 194 LYS A C 1
ATOM 1553 O O . LYS A 1 194 ? -3.310 -3.578 19.019 1.00 82.88 194 LYS A O 1
ATOM 1558 N N . ALA A 1 195 ? -4.097 -2.660 17.138 1.00 83.44 195 ALA A N 1
ATOM 1559 C CA . ALA A 1 195 ? -4.370 -1.352 17.718 1.00 83.44 195 ALA A CA 1
ATOM 1560 C C . ALA A 1 195 ? -5.838 -0.987 17.504 1.00 83.44 195 ALA A C 1
ATOM 1562 O O . ALA A 1 195 ? -6.434 -1.311 16.465 1.00 83.44 195 ALA A O 1
ATOM 1563 N N . ILE A 1 196 ? -6.408 -0.320 18.499 1.00 82.44 196 ILE A N 1
ATOM 1564 C CA . ILE A 1 196 ? -7.788 0.130 18.532 1.00 82.44 196 ILE A CA 1
ATOM 1565 C C . ILE A 1 196 ? -7.816 1.655 18.625 1.00 82.44 196 ILE A C 1
ATOM 1567 O O . ILE A 1 196 ? -7.104 2.253 19.425 1.00 82.44 196 ILE A O 1
ATOM 1571 N N . ARG A 1 197 ? -8.665 2.292 17.819 1.00 86.88 197 ARG A N 1
ATOM 1572 C CA . ARG A 1 197 ? -8.957 3.721 17.949 1.00 86.88 197 ARG A CA 1
ATOM 1573 C C . ARG A 1 197 ? -10.017 3.966 19.008 1.00 86.88 197 ARG A C 1
ATOM 1575 O O . ARG A 1 197 ? -11.084 3.353 18.952 1.00 86.88 197 ARG A O 1
ATOM 1582 N N . THR A 1 198 ? -9.753 4.922 19.891 1.00 83.88 198 THR A N 1
ATOM 1583 C CA . THR A 1 198 ? -10.685 5.328 20.953 1.00 83.88 198 THR A CA 1
ATOM 1584 C C . THR A 1 198 ? -11.866 6.137 20.412 1.00 83.88 198 THR A C 1
ATOM 1586 O O . THR A 1 198 ? -12.950 6.138 20.988 1.00 83.88 198 THR A O 1
ATOM 1589 N N . MET A 1 199 ? -11.686 6.799 19.264 1.00 85.44 199 MET A N 1
ATOM 1590 C CA . MET A 1 199 ? -12.701 7.626 18.617 1.00 85.44 199 MET A CA 1
ATOM 1591 C C . MET A 1 199 ? -13.052 7.134 17.210 1.00 85.44 199 MET A C 1
ATOM 1593 O O . MET A 1 199 ? -12.200 6.683 16.440 1.00 85.44 199 MET A O 1
ATOM 1597 N N . ILE A 1 200 ? -14.321 7.310 16.831 1.00 88.00 200 ILE A N 1
ATOM 1598 C CA . ILE A 1 200 ? -14.781 7.083 15.457 1.00 88.00 200 ILE A CA 1
ATOM 1599 C C . ILE A 1 200 ? -14.147 8.084 14.478 1.00 88.00 200 ILE A C 1
ATOM 1601 O O . ILE A 1 200 ? -13.822 9.221 14.832 1.00 88.00 200 ILE A O 1
ATOM 1605 N N . ALA A 1 201 ? -14.032 7.679 13.211 1.00 90.25 201 ALA A N 1
ATOM 1606 C CA . ALA A 1 201 ? -13.343 8.442 12.167 1.00 90.25 201 ALA A CA 1
ATOM 1607 C C . ALA A 1 201 ? -13.850 9.887 12.011 1.00 90.25 201 ALA A C 1
ATOM 1609 O O . ALA A 1 201 ? -13.056 10.809 11.840 1.00 90.25 201 ALA A O 1
ATOM 1610 N N . SER A 1 202 ? -15.165 10.098 12.096 1.00 92.75 202 SER A N 1
ATOM 1611 C CA . SER A 1 202 ? -15.772 11.426 11.967 1.00 92.75 202 SER A CA 1
ATOM 1612 C C . SER A 1 202 ? -15.350 12.375 13.091 1.00 92.75 202 SER A C 1
ATOM 1614 O O . SER A 1 202 ? -15.053 13.537 12.818 1.00 92.75 202 SER A O 1
ATOM 1616 N N . ARG A 1 203 ? -15.275 11.882 14.335 1.00 92.69 203 ARG A N 1
ATOM 1617 C CA . ARG A 1 203 ? -14.853 12.669 15.502 1.00 92.69 203 ARG A CA 1
ATOM 1618 C C . ARG A 1 203 ? -13.362 12.990 15.456 1.00 92.69 203 ARG A C 1
ATOM 1620 O O . ARG A 1 203 ? -13.005 14.134 15.710 1.00 92.69 203 ARG A O 1
ATOM 1627 N N . LEU A 1 204 ? -12.523 12.035 15.045 1.00 92.62 204 LEU A N 1
ATOM 1628 C CA . LEU A 1 204 ? -11.085 12.269 14.837 1.00 92.62 204 LEU A CA 1
ATOM 1629 C C . LEU A 1 204 ? -10.833 13.381 13.822 1.00 92.62 204 LEU A C 1
ATOM 1631 O O . LEU A 1 204 ? -10.023 14.270 14.058 1.00 92.62 204 LEU A O 1
ATOM 1635 N N . ILE A 1 205 ? -11.563 13.355 12.707 1.00 94.81 205 ILE A N 1
ATOM 1636 C CA . ILE A 1 205 ? -11.465 14.384 11.673 1.00 94.81 205 ILE A CA 1
ATOM 1637 C C . ILE A 1 205 ? -11.869 15.757 12.216 1.00 94.81 205 ILE A C 1
ATOM 1639 O O . ILE A 1 205 ? -11.203 16.750 11.931 1.00 94.81 205 ILE A O 1
ATOM 1643 N N . THR A 1 206 ? -12.954 15.835 12.986 1.00 95.06 206 THR A N 1
ATOM 1644 C CA . THR A 1 206 ? -13.382 17.096 13.603 1.00 95.06 206 THR A CA 1
ATOM 1645 C C . THR A 1 206 ? -12.341 17.610 14.598 1.00 95.06 206 THR A C 1
ATOM 1647 O O . THR A 1 206 ? -11.958 18.773 14.508 1.00 95.06 206 THR A O 1
ATOM 1650 N N . ALA A 1 207 ? -11.833 16.747 15.484 1.00 93.56 207 ALA A N 1
ATOM 1651 C CA . ALA A 1 207 ? -10.803 17.103 16.459 1.00 93.56 207 ALA A CA 1
ATOM 1652 C C . ALA A 1 207 ? -9.522 17.606 15.776 1.00 93.56 207 ALA A C 1
ATOM 1654 O O . ALA A 1 207 ? -8.993 18.653 16.139 1.00 93.56 207 ALA A O 1
ATOM 1655 N N . TYR A 1 208 ? -9.081 16.917 14.723 1.00 94.56 208 TYR A N 1
ATOM 1656 C CA . TYR A 1 208 ? -7.920 17.321 13.940 1.00 94.56 208 TYR A CA 1
ATOM 1657 C C . TYR A 1 208 ? -8.119 18.674 13.251 1.00 94.56 208 TYR A C 1
ATOM 1659 O O . TYR A 1 208 ? -7.240 19.527 13.302 1.00 94.56 208 TYR A O 1
ATOM 1667 N N . ASN A 1 209 ? -9.278 18.899 12.624 1.00 93.62 209 ASN A N 1
ATOM 1668 C CA . ASN A 1 209 ? -9.558 20.174 11.964 1.00 93.62 209 ASN A CA 1
ATOM 1669 C C . ASN A 1 209 ? -9.6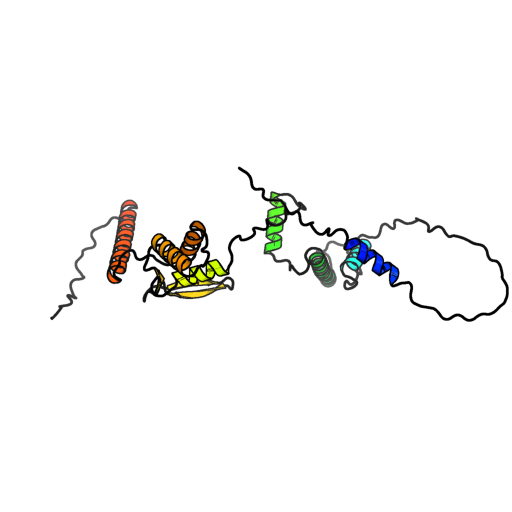27 21.336 12.965 1.00 93.62 209 ASN A C 1
ATOM 1671 O O . ASN A 1 209 ? -9.238 22.442 12.608 1.00 93.62 209 ASN A O 1
ATOM 1675 N N . ASN A 1 210 ? -10.094 21.099 14.193 1.00 93.44 210 ASN A N 1
ATOM 1676 C CA . ASN A 1 210 ? -10.067 22.108 15.252 1.00 93.44 210 ASN A CA 1
ATOM 1677 C C . ASN A 1 210 ? -8.625 22.410 15.682 1.00 93.44 210 ASN A C 1
ATOM 1679 O O . ASN A 1 210 ? -8.209 23.557 15.602 1.00 93.44 210 ASN A O 1
ATOM 1683 N N . CYS A 1 211 ? -7.823 21.380 15.959 1.00 91.69 211 CYS A N 1
ATOM 1684 C CA . CYS A 1 211 ? -6.397 21.537 16.262 1.00 91.69 211 CYS A CA 1
ATOM 1685 C C . CYS A 1 211 ? -5.629 22.269 15.138 1.00 91.69 211 CYS A C 1
ATOM 1687 O O . CYS A 1 211 ? -4.751 23.091 15.392 1.00 91.69 211 CYS A O 1
ATOM 1689 N N . CYS A 1 212 ? -5.987 22.024 13.875 1.00 91.25 212 CYS A N 1
ATOM 1690 C CA . CYS A 1 212 ? -5.396 22.722 12.734 1.00 91.25 212 CYS A CA 1
ATOM 1691 C C . CYS A 1 212 ? -5.774 24.208 12.674 1.00 91.25 212 CYS A C 1
ATOM 1693 O O . CYS A 1 212 ? -4.944 25.012 12.255 1.00 91.25 212 CYS A O 1
ATOM 1695 N N . LYS A 1 213 ? -6.997 24.577 13.084 1.00 90.75 213 LYS A N 1
ATOM 1696 C CA . LYS A 1 213 ? -7.405 25.987 13.193 1.00 90.75 213 LYS A CA 1
ATOM 1697 C C . LYS A 1 213 ? -6.572 26.705 14.250 1.00 90.75 213 LYS A C 1
ATOM 1699 O O . LYS A 1 213 ? -6.088 27.795 13.971 1.00 90.75 213 LYS A O 1
ATOM 1704 N N . ASP A 1 214 ? -6.354 26.061 15.393 1.00 91.69 214 ASP A N 1
ATOM 1705 C CA . ASP A 1 214 ? -5.614 26.644 16.517 1.00 91.69 214 ASP A CA 1
ATOM 1706 C C . ASP A 1 214 ? -4.128 26.839 16.182 1.00 91.69 214 ASP A C 1
ATOM 1708 O O . ASP A 1 214 ? -3.527 27.844 16.544 1.00 91.69 214 ASP A O 1
ATOM 1712 N N . ASN A 1 215 ? -3.544 25.908 15.422 1.00 87.00 215 ASN A N 1
ATOM 1713 C CA . ASN A 1 215 ? -2.129 25.944 15.042 1.00 87.00 215 ASN A CA 1
ATOM 1714 C C . ASN A 1 215 ? -1.867 26.569 13.658 1.00 87.00 215 ASN A C 1
ATOM 1716 O O . ASN A 1 215 ? -0.738 26.527 13.171 1.00 87.00 215 ASN A O 1
ATOM 1720 N N . SER A 1 216 ? -2.881 27.140 12.994 1.00 84.12 216 SER A N 1
ATOM 1721 C CA . SER A 1 216 ? -2.794 27.720 11.636 1.00 84.12 216 SER A CA 1
ATOM 1722 C C . SER A 1 216 ? -2.253 26.768 10.548 1.00 84.12 216 SER A C 1
ATOM 1724 O O . SER A 1 216 ? -1.681 27.186 9.540 1.00 84.12 216 SER A O 1
ATOM 1726 N N . ILE A 1 217 ? -2.459 25.459 10.718 1.00 85.19 217 ILE A N 1
ATOM 1727 C CA . ILE A 1 217 ? -2.020 24.423 9.772 1.00 85.19 217 ILE A CA 1
ATOM 1728 C C . ILE A 1 217 ? -3.139 24.164 8.762 1.00 85.19 217 ILE A C 1
ATOM 1730 O O . ILE A 1 217 ? -4.299 24.016 9.133 1.00 85.19 217 ILE A O 1
ATOM 1734 N N . LEU A 1 218 ? -2.810 24.048 7.471 1.00 86.94 218 LEU A N 1
ATOM 1735 C CA . LEU A 1 218 ? -3.792 23.704 6.438 1.00 86.94 218 LEU A CA 1
ATOM 1736 C C . LEU A 1 218 ? -4.009 22.178 6.364 1.00 86.94 218 LEU A C 1
ATOM 1738 O O . LEU A 1 218 ? -3.137 21.474 5.829 1.00 86.94 218 LEU A O 1
ATOM 1742 N N . PRO A 1 219 ? -5.168 21.651 6.809 1.00 88.94 219 PRO A N 1
ATOM 1743 C CA . PRO A 1 219 ? -5.435 20.221 6.773 1.00 88.94 219 PRO A CA 1
ATOM 1744 C C . PRO A 1 219 ? -5.648 19.706 5.336 1.00 88.94 219 PRO A C 1
ATOM 1746 O O . PRO A 1 219 ? -6.057 20.455 4.441 1.00 88.94 219 PRO A O 1
ATOM 1749 N N . PRO A 1 220 ? -5.412 18.406 5.074 1.00 90.25 220 PRO A N 1
ATOM 1750 C CA . PRO A 1 220 ? -5.895 17.757 3.859 1.00 90.25 220 PRO A CA 1
ATOM 1751 C C . PRO A 1 220 ? -7.430 17.768 3.791 1.00 90.25 220 PRO A C 1
ATOM 1753 O O . PRO A 1 220 ? -8.113 17.828 4.812 1.00 90.25 220 PRO A O 1
ATOM 1756 N N . CYS A 1 221 ? -7.995 17.666 2.583 1.00 89.81 221 CYS A N 1
ATOM 1757 C CA . CYS A 1 221 ? -9.450 17.642 2.427 1.00 89.81 221 CYS A CA 1
ATOM 1758 C C . CYS A 1 221 ? -10.082 16.438 3.151 1.00 89.81 221 CYS A C 1
ATOM 1760 O O . CYS A 1 221 ? -9.468 15.375 3.286 1.00 89.81 221 CYS A O 1
ATOM 1762 N N . ARG A 1 222 ? -11.348 16.580 3.562 1.00 92.25 222 ARG A N 1
ATOM 1763 C CA . ARG A 1 222 ? -12.079 15.571 4.349 1.00 92.25 222 ARG A CA 1
ATOM 1764 C C . ARG A 1 222 ? -12.062 14.177 3.709 1.00 92.25 222 ARG A C 1
ATOM 1766 O O . ARG A 1 222 ? -11.877 13.180 4.400 1.00 92.25 222 ARG A O 1
ATOM 1773 N N . ALA A 1 223 ? -12.192 14.100 2.383 1.00 91.25 223 ALA A N 1
ATOM 1774 C CA . ALA A 1 223 ? -12.125 12.838 1.644 1.00 91.25 223 ALA A CA 1
ATOM 1775 C C . ALA A 1 223 ? -10.758 12.150 1.788 1.00 91.25 223 ALA A C 1
ATOM 1777 O O . ALA A 1 223 ? -10.686 10.938 1.986 1.00 91.25 223 ALA A O 1
ATOM 1778 N N . THR A 1 224 ? -9.672 12.918 1.728 1.00 91.69 224 THR A N 1
ATOM 1779 C CA . THR A 1 224 ? -8.315 12.411 1.945 1.00 91.69 224 THR A CA 1
ATOM 1780 C C . THR A 1 224 ? -8.114 11.961 3.385 1.00 91.69 224 THR A C 1
ATOM 1782 O O . THR A 1 224 ? -7.568 10.885 3.598 1.00 91.69 224 THR A O 1
ATOM 1785 N N . GLN A 1 225 ? -8.611 12.715 4.367 1.00 92.50 225 GLN A N 1
ATOM 1786 C CA . GLN A 1 225 ? -8.545 12.316 5.777 1.00 92.50 225 GLN A CA 1
ATOM 1787 C C . GLN A 1 225 ? -9.232 10.960 6.007 1.00 92.50 225 GLN A C 1
ATOM 1789 O O . GLN A 1 225 ? -8.640 10.059 6.599 1.00 92.50 225 GLN A O 1
ATOM 1794 N N . TYR A 1 226 ? -10.434 10.757 5.456 1.00 93.62 226 TYR A N 1
ATOM 1795 C CA . TYR A 1 226 ? -11.110 9.457 5.514 1.00 93.62 226 TYR A CA 1
ATOM 1796 C C . TYR A 1 226 ? -10.322 8.342 4.820 1.00 93.62 226 TYR A C 1
ATOM 1798 O O . TYR A 1 226 ? -10.235 7.236 5.355 1.00 93.62 226 TYR A O 1
ATOM 1806 N N . LYS A 1 227 ? -9.720 8.614 3.654 1.00 91.56 227 LYS A N 1
ATOM 1807 C CA . LYS A 1 227 ? -8.864 7.641 2.954 1.00 91.56 227 LYS A CA 1
ATOM 1808 C C . LYS A 1 227 ? -7.652 7.250 3.798 1.00 91.56 227 LYS A C 1
ATOM 1810 O O . LYS A 1 227 ? -7.361 6.062 3.890 1.00 91.56 227 LYS A O 1
ATOM 1815 N N . THR A 1 228 ? -6.999 8.206 4.456 1.00 90.88 228 THR A N 1
ATOM 1816 C CA . THR A 1 228 ? -5.868 7.931 5.352 1.00 90.88 228 THR A CA 1
ATOM 1817 C C . THR A 1 228 ? -6.306 7.104 6.559 1.00 90.88 228 THR A C 1
ATOM 1819 O O . THR A 1 228 ? -5.681 6.092 6.854 1.00 90.88 228 THR A O 1
ATOM 1822 N N . ILE A 1 229 ? -7.429 7.443 7.206 1.00 90.44 229 ILE A N 1
ATOM 1823 C CA . ILE A 1 229 ? -7.979 6.650 8.322 1.00 90.44 229 ILE A CA 1
ATOM 1824 C C . ILE A 1 229 ? -8.311 5.217 7.880 1.00 90.44 229 ILE A C 1
ATOM 1826 O O . ILE A 1 229 ? -8.056 4.273 8.631 1.00 90.44 229 ILE A O 1
ATOM 1830 N N . LYS A 1 230 ? -8.868 5.046 6.674 1.00 89.00 230 LYS A N 1
ATOM 1831 C CA . LYS A 1 230 ? -9.192 3.733 6.096 1.00 89.00 230 LYS A CA 1
ATOM 1832 C C . LYS A 1 230 ? -7.935 2.927 5.754 1.00 89.00 230 LYS A C 1
ATOM 1834 O O . LYS A 1 230 ? -7.921 1.720 5.974 1.00 89.00 230 LYS A O 1
ATOM 1839 N N . ALA A 1 231 ? -6.896 3.578 5.230 1.00 86.81 231 ALA A N 1
ATOM 1840 C CA . ALA A 1 231 ? -5.618 2.946 4.906 1.00 86.81 231 ALA A CA 1
ATOM 1841 C C . ALA A 1 231 ? -4.857 2.515 6.171 1.00 86.81 231 ALA A C 1
ATOM 1843 O O . ALA A 1 231 ? -4.345 1.398 6.241 1.00 86.81 231 ALA A O 1
ATOM 1844 N N . CYS A 1 232 ? -4.852 3.361 7.202 1.00 82.75 232 CYS A N 1
ATOM 1845 C CA . CYS A 1 232 ? -4.385 3.028 8.542 1.00 82.75 232 CYS A CA 1
ATOM 1846 C C . CYS A 1 232 ? -5.433 2.146 9.234 1.00 82.75 232 CYS A C 1
ATOM 1848 O O . CYS A 1 232 ? -6.161 2.606 10.111 1.00 82.75 232 CYS A O 1
ATOM 1850 N N . ALA A 1 233 ? -5.572 0.895 8.803 1.00 68.69 233 ALA A N 1
ATOM 1851 C CA . ALA A 1 233 ? -6.559 -0.027 9.350 1.00 68.69 233 ALA A CA 1
ATOM 1852 C C . ALA A 1 233 ? -6.249 -0.348 10.825 1.00 68.69 233 ALA A C 1
ATOM 1854 O O . ALA A 1 233 ? -5.451 -1.233 11.128 1.00 68.69 233 ALA A O 1
ATOM 1855 N N . ALA A 1 234 ? -6.894 0.386 11.727 1.00 74.81 234 ALA A N 1
ATOM 1856 C CA . ALA A 1 234 ? -6.983 0.097 13.150 1.00 74.81 234 ALA A CA 1
ATOM 1857 C C . ALA A 1 234 ? -8.421 -0.319 13.461 1.00 74.81 234 ALA A C 1
ATOM 1859 O O . ALA A 1 234 ? -9.363 0.157 12.818 1.00 74.81 234 ALA A O 1
ATOM 1860 N N . SER A 1 235 ? -8.586 -1.213 14.430 1.00 70.00 235 SER A N 1
ATOM 1861 C CA . SER A 1 235 ? -9.925 -1.609 14.865 1.00 70.00 235 SER A CA 1
ATOM 1862 C C . SER A 1 235 ? -10.620 -0.414 15.518 1.00 70.00 235 SER A C 1
ATOM 1864 O O . SER A 1 235 ? -9.969 0.440 16.115 1.00 70.00 235 SER A O 1
ATOM 1866 N N . GLN A 1 236 ? -11.931 -0.306 15.354 1.00 65.06 236 GLN A N 1
ATOM 1867 C CA . GLN A 1 236 ? -12.724 0.697 16.064 1.00 65.06 236 GLN A CA 1
ATOM 1868 C C . GLN A 1 236 ? -13.215 0.075 17.372 1.00 65.06 236 GLN A C 1
ATOM 1870 O O . GLN A 1 236 ? -13.548 -1.111 17.374 1.00 65.06 236 GLN A O 1
ATOM 1875 N N . LEU A 1 237 ? -13.258 0.849 18.462 1.00 60.88 237 LEU A N 1
ATOM 1876 C CA . LEU A 1 237 ? -13.984 0.423 19.659 1.00 60.88 237 LEU A CA 1
ATOM 1877 C C . LEU A 1 237 ? -15.459 0.238 19.289 1.00 60.88 237 LEU A C 1
ATOM 1879 O O . LEU A 1 237 ? -16.101 1.185 18.831 1.00 60.88 237 LEU A O 1
ATOM 1883 N N . LYS A 1 238 ? -15.978 -0.979 19.476 1.00 63.03 238 LYS A N 1
ATOM 1884 C CA . LYS A 1 238 ? -17.417 -1.258 19.389 1.00 63.03 238 LYS A CA 1
ATOM 1885 C C . LYS A 1 238 ? -18.100 -0.990 20.738 1.00 63.03 238 LYS A C 1
ATOM 1887 O O . LYS A 1 238 ? -19.273 -0.638 20.743 1.00 63.03 238 LYS A O 1
ATOM 1892 N N . SER A 1 239 ? -17.355 -1.063 21.848 1.00 55.75 239 SER A N 1
ATOM 1893 C CA . SER A 1 239 ? -17.798 -0.630 23.176 1.00 55.75 239 SER A CA 1
ATOM 1894 C C . SER A 1 239 ? -16.728 0.166 23.941 1.00 55.75 239 SER A C 1
ATOM 1896 O O . SER A 1 239 ? -15.525 -0.008 23.737 1.00 55.75 239 SER A O 1
ATOM 1898 N N . LEU A 1 240 ? -17.194 1.072 24.805 1.00 53.03 240 LEU A N 1
ATOM 1899 C CA . LEU A 1 240 ? -16.429 2.085 25.542 1.00 53.03 240 LEU A CA 1
ATOM 1900 C C . LEU A 1 240 ? -15.496 1.510 26.616 1.00 53.03 240 LEU A C 1
ATOM 1902 O O . LEU A 1 240 ? -14.506 2.156 26.947 1.00 53.03 240 LEU A O 1
ATOM 1906 N N . HIS A 1 241 ? -15.788 0.318 27.140 1.00 54.84 241 HIS A N 1
ATOM 1907 C CA . HIS A 1 241 ? -14.979 -0.334 28.168 1.00 54.84 241 HIS A CA 1
ATOM 1908 C C . HIS A 1 241 ? -14.331 -1.606 27.623 1.00 54.84 241 HIS A C 1
ATOM 1910 O O . HIS A 1 241 ? -14.945 -2.386 26.897 1.00 54.84 241 HIS A O 1
ATOM 1916 N N . GLY A 1 242 ? -13.054 -1.811 27.955 1.00 59.56 242 GLY A N 1
ATOM 1917 C CA . GLY A 1 242 ? -12.228 -2.896 27.417 1.00 59.56 242 GLY A CA 1
ATOM 1918 C C . GLY A 1 242 ? -12.847 -4.289 27.563 1.00 59.56 242 GLY A C 1
ATOM 1919 O O . GLY A 1 242 ? -12.648 -5.110 26.675 1.00 59.56 242 GLY A O 1
ATOM 1920 N N . LEU A 1 243 ? -13.646 -4.526 28.610 1.00 59.69 243 LEU A N 1
ATOM 1921 C CA . LEU A 1 243 ? -14.357 -5.788 28.839 1.00 59.69 243 LEU A CA 1
ATOM 1922 C C . LEU A 1 243 ? -15.432 -6.065 27.776 1.00 59.69 243 LEU A C 1
ATOM 1924 O O . LEU A 1 243 ? -15.516 -7.167 27.238 1.00 59.69 243 LEU A O 1
ATOM 1928 N N . ASP A 1 244 ? -16.201 -5.047 27.408 1.00 64.50 244 ASP A N 1
ATOM 1929 C CA . ASP A 1 244 ? -17.335 -5.187 26.498 1.00 64.50 244 ASP A CA 1
ATOM 1930 C C . ASP A 1 244 ? -16.909 -5.500 25.062 1.00 64.50 244 ASP A C 1
ATOM 1932 O O . ASP A 1 244 ? -17.663 -6.117 24.316 1.00 64.50 244 ASP A O 1
ATOM 1936 N N . ASN A 1 245 ? -15.699 -5.104 24.650 1.00 67.62 245 ASN A N 1
ATOM 1937 C CA . ASN A 1 245 ? -15.183 -5.494 23.335 1.00 67.62 245 ASN A CA 1
ATOM 1938 C C . ASN A 1 245 ? -14.891 -6.999 23.279 1.00 67.62 245 ASN A C 1
ATOM 1940 O O . ASN A 1 245 ? -15.150 -7.616 22.250 1.00 67.62 245 ASN A O 1
ATOM 1944 N N . TYR A 1 246 ? -14.416 -7.605 24.375 1.00 69.69 246 TYR A N 1
ATOM 1945 C CA . TYR A 1 246 ? -14.228 -9.058 24.449 1.00 69.69 246 TYR A CA 1
ATOM 1946 C C . TYR A 1 246 ? -15.560 -9.797 24.496 1.00 69.69 246 TYR A C 1
ATOM 1948 O O . TYR A 1 246 ? -15.715 -10.806 23.814 1.00 69.69 246 TYR A O 1
ATOM 1956 N N . ILE A 1 247 ? -16.533 -9.278 25.252 1.00 75.62 247 ILE A N 1
ATOM 1957 C CA . ILE A 1 247 ? -17.893 -9.825 25.266 1.00 75.62 247 ILE A CA 1
ATOM 1958 C C . ILE A 1 247 ? -18.502 -9.717 23.861 1.00 75.62 247 ILE A C 1
ATOM 1960 O O . ILE A 1 247 ? -19.042 -10.696 23.360 1.00 75.62 247 ILE A O 1
ATOM 1964 N N . SER A 1 248 ? -18.344 -8.579 23.180 1.00 73.19 248 SER A N 1
ATOM 1965 C CA . SER A 1 248 ? -18.850 -8.366 21.820 1.00 73.19 248 SER A CA 1
ATOM 1966 C C . SER A 1 248 ? -18.188 -9.286 20.789 1.00 73.19 248 SER A C 1
ATOM 1968 O O . SER A 1 248 ? -18.906 -9.894 19.998 1.00 73.19 248 SER A O 1
ATOM 1970 N N . ASP A 1 249 ? -16.859 -9.433 20.806 1.00 76.88 249 ASP A N 1
ATOM 1971 C CA . ASP A 1 249 ? -16.141 -10.355 19.913 1.00 76.88 249 ASP A CA 1
ATOM 1972 C C . ASP A 1 249 ? -16.494 -11.824 20.238 1.00 76.88 249 ASP A C 1
ATOM 1974 O O . ASP A 1 249 ? -16.662 -12.645 19.334 1.00 76.88 249 ASP A O 1
ATOM 1978 N N . GLY A 1 250 ? -16.669 -12.164 21.521 1.00 83.19 250 GLY A N 1
ATOM 1979 C CA . GLY A 1 250 ? -17.129 -13.480 21.968 1.00 83.19 250 GLY A CA 1
ATOM 1980 C C . GLY A 1 250 ? -18.549 -13.796 21.493 1.00 83.19 250 GLY A C 1
ATOM 1981 O O . GLY A 1 250 ? -18.798 -14.881 20.968 1.00 83.19 250 GLY A O 1
ATOM 1982 N N . MET A 1 251 ? -19.466 -12.833 21.599 1.00 83.75 251 MET A N 1
ATOM 1983 C CA . MET A 1 251 ? -20.829 -12.945 21.076 1.00 83.75 251 MET A CA 1
ATOM 1984 C C . MET A 1 251 ? -20.838 -13.093 19.551 1.00 83.75 251 MET A C 1
ATOM 1986 O O . MET A 1 251 ? -21.539 -13.959 19.033 1.00 83.75 251 MET A O 1
ATOM 1990 N N . GLU A 1 252 ? -20.012 -12.325 18.833 1.00 86.38 252 GLU A N 1
ATOM 1991 C CA . GLU A 1 252 ? -19.872 -12.440 17.376 1.00 86.38 252 GLU A CA 1
ATOM 1992 C C . GLU A 1 252 ? -19.353 -13.831 16.975 1.00 86.38 252 GLU A C 1
ATOM 1994 O O . GLU A 1 252 ? -19.899 -14.456 16.064 1.00 86.38 252 GLU A O 1
ATOM 1999 N N . SER A 1 253 ? -18.365 -14.369 17.699 1.00 89.00 253 SER A N 1
ATOM 2000 C CA . SER A 1 253 ? -17.868 -15.738 17.506 1.00 89.00 253 SER A CA 1
ATOM 2001 C C . SER A 1 253 ? -18.966 -16.782 17.735 1.00 89.00 253 SER A C 1
ATOM 2003 O O . SER A 1 253 ? -19.181 -17.658 16.894 1.00 89.00 253 SER A O 1
ATOM 2005 N N . ILE A 1 254 ? -19.739 -16.653 18.816 1.00 93.50 254 ILE A N 1
ATOM 2006 C CA . ILE A 1 254 ? -20.872 -17.544 19.099 1.00 93.50 254 ILE A CA 1
ATOM 2007 C C . ILE A 1 254 ? -21.916 -17.473 17.982 1.00 93.50 254 ILE A C 1
ATOM 2009 O O . ILE A 1 254 ? -22.406 -18.510 17.538 1.00 93.50 254 ILE A O 1
ATOM 2013 N N . ASP A 1 255 ? -22.230 -16.285 17.472 1.00 92.19 255 ASP A N 1
ATOM 2014 C CA . ASP A 1 255 ? -23.163 -16.133 16.358 1.00 92.19 255 ASP A CA 1
ATOM 2015 C C . ASP A 1 255 ? -22.616 -16.730 15.056 1.00 92.19 255 ASP A C 1
ATOM 2017 O O . ASP A 1 255 ? -23.372 -17.329 14.285 1.00 92.19 255 ASP A O 1
ATOM 2021 N N . THR A 1 256 ? -21.304 -16.641 14.807 1.00 94.00 256 THR A N 1
ATOM 2022 C CA . THR A 1 256 ? -20.685 -17.351 13.677 1.00 94.00 256 THR A CA 1
ATOM 2023 C C . THR A 1 256 ? -20.759 -18.865 13.842 1.00 94.00 256 THR A C 1
ATOM 2025 O O . THR A 1 256 ? -21.126 -19.550 12.888 1.00 94.00 256 THR A O 1
ATOM 2028 N N . LEU A 1 257 ? -20.511 -19.397 15.042 1.00 93.88 257 LEU A N 1
ATOM 2029 C CA . LEU A 1 257 ? -20.647 -20.825 15.327 1.00 93.88 257 LEU A CA 1
ATOM 2030 C C . LEU A 1 257 ? -22.094 -21.289 15.164 1.00 93.88 257 LEU A C 1
ATOM 2032 O O . LEU A 1 257 ? -22.326 -22.298 14.507 1.00 93.88 257 LEU A O 1
ATOM 2036 N N . LYS A 1 258 ? -23.075 -20.528 15.665 1.00 92.50 258 LYS A N 1
ATOM 2037 C CA . LYS A 1 258 ? -24.502 -20.807 15.438 1.00 92.50 258 LYS A CA 1
ATOM 2038 C C . LYS A 1 258 ? -24.814 -20.892 13.946 1.00 92.50 258 LYS A C 1
ATOM 2040 O O . LYS A 1 258 ? -25.457 -21.844 13.521 1.00 92.50 258 LYS A O 1
ATOM 2045 N N . LYS A 1 259 ? -24.314 -19.953 13.132 1.00 92.12 259 LYS A N 1
ATOM 2046 C CA . LYS A 1 259 ? -24.484 -19.990 11.666 1.00 92.12 259 LYS A CA 1
ATOM 2047 C C . LYS A 1 259 ? -23.850 -21.233 11.044 1.00 92.12 259 LYS A C 1
ATOM 2049 O O . LYS A 1 259 ? -24.459 -21.839 10.169 1.00 92.12 259 LYS A O 1
ATOM 2054 N N . VAL A 1 260 ? -22.654 -21.629 11.484 1.00 92.69 260 VAL A N 1
ATOM 2055 C CA . VAL A 1 260 ? -21.989 -22.854 11.010 1.00 92.69 260 VAL A CA 1
ATOM 2056 C C . VAL A 1 260 ? -22.802 -24.093 11.382 1.00 92.69 260 VAL A C 1
ATOM 2058 O O . VAL A 1 260 ? -23.045 -24.923 10.514 1.00 92.69 260 VAL A O 1
ATOM 2061 N N . VAL A 1 261 ? -23.282 -24.197 12.623 1.00 90.75 261 VAL A N 1
ATOM 2062 C CA . VAL A 1 261 ? -24.118 -25.316 13.084 1.00 90.75 261 VAL A CA 1
ATOM 2063 C C . VAL A 1 261 ? -25.427 -25.386 12.296 1.00 90.75 261 VAL A C 1
ATOM 2065 O O . VAL A 1 261 ? -25.773 -26.454 11.795 1.00 90.75 261 VAL A O 1
ATOM 2068 N N . SER A 1 262 ? -26.113 -24.258 12.093 1.00 88.50 262 SER A N 1
ATOM 2069 C CA . SER A 1 262 ? -27.313 -24.201 11.248 1.00 88.50 262 SER A CA 1
ATOM 2070 C C . SER A 1 262 ? -27.019 -24.629 9.807 1.00 88.50 262 SER A C 1
ATOM 2072 O O . SER A 1 262 ? -27.776 -25.405 9.231 1.00 88.50 262 SER A O 1
ATOM 2074 N N . ASN A 1 263 ? -25.894 -24.184 9.237 1.00 88.44 263 ASN A N 1
ATOM 2075 C CA . ASN A 1 263 ? -25.458 -24.572 7.891 1.00 88.44 263 ASN A CA 1
ATOM 2076 C C . ASN A 1 263 ? -25.071 -26.055 7.782 1.00 88.44 263 ASN A C 1
ATOM 2078 O O . ASN A 1 263 ? -25.190 -26.641 6.710 1.00 88.44 263 ASN A O 1
ATOM 2082 N N . LEU A 1 264 ? -24.577 -26.666 8.858 1.00 85.88 264 LEU A N 1
ATOM 2083 C CA . LEU A 1 264 ? -24.308 -28.102 8.903 1.00 85.88 264 LEU A CA 1
ATOM 2084 C C . LEU A 1 264 ? -25.615 -28.897 8.980 1.00 85.88 264 LEU A C 1
ATOM 2086 O O . LEU A 1 264 ? -25.754 -29.897 8.278 1.00 85.88 264 LEU A O 1
ATOM 2090 N N . GLY A 1 265 ? -26.593 -28.418 9.753 1.00 82.44 265 GLY A N 1
ATOM 2091 C CA . GLY A 1 265 ? -27.931 -29.009 9.816 1.00 82.44 265 GLY A CA 1
ATOM 2092 C C . GLY A 1 265 ? -28.643 -28.996 8.460 1.00 82.44 265 GLY A C 1
ATOM 2093 O O . GLY A 1 265 ? -29.156 -30.025 8.027 1.00 82.44 265 GLY A O 1
ATOM 2094 N N . THR A 1 266 ? -28.599 -27.876 7.728 1.00 82.69 266 THR A N 1
ATOM 2095 C CA . THR A 1 266 ? -29.184 -27.792 6.373 1.00 82.69 266 THR A CA 1
ATOM 2096 C C . THR A 1 266 ? -28.463 -28.666 5.347 1.00 82.69 266 THR A C 1
ATOM 2098 O O . THR A 1 266 ? -29.072 -29.075 4.362 1.00 82.69 266 THR A O 1
ATOM 2101 N N . LYS A 1 267 ? -27.185 -28.991 5.577 1.00 83.50 267 LYS A N 1
ATOM 2102 C CA . LYS A 1 267 ? -26.381 -29.888 4.732 1.00 83.50 267 LYS A CA 1
ATOM 2103 C C . LYS A 1 267 ? -26.414 -31.358 5.171 1.00 83.50 267 LYS A C 1
ATOM 2105 O O . LYS A 1 267 ? -25.624 -32.152 4.668 1.00 83.50 267 LYS A O 1
ATOM 2110 N N . GLY A 1 268 ? -27.334 -31.732 6.062 1.00 77.12 268 GLY A N 1
ATOM 2111 C CA . GLY A 1 268 ? -27.617 -33.131 6.393 1.00 77.12 268 GLY A CA 1
ATOM 2112 C C . GLY A 1 268 ? -26.869 -33.687 7.605 1.00 77.12 268 GLY A C 1
ATOM 2113 O O . GLY A 1 268 ? -26.902 -34.898 7.821 1.00 77.12 268 GLY A O 1
ATOM 2114 N N . LEU A 1 269 ? -26.223 -32.845 8.422 1.00 69.81 269 LEU A N 1
ATOM 2115 C CA . LEU A 1 269 ? -25.690 -33.287 9.711 1.00 69.81 269 LEU A CA 1
ATOM 2116 C C . LEU A 1 269 ? -26.861 -33.517 10.684 1.00 69.81 269 LEU A C 1
ATOM 2118 O O . LEU A 1 269 ? -27.348 -32.587 11.325 1.00 69.81 269 LEU A O 1
ATOM 2122 N N . GLN A 1 270 ? -27.340 -34.759 10.771 1.00 61.81 270 GLN A N 1
ATOM 2123 C CA . GLN A 1 270 ? -28.333 -35.170 11.765 1.00 61.81 270 GLN A CA 1
ATOM 2124 C C . GLN A 1 270 ? -27.722 -34.983 13.161 1.00 61.81 270 GLN A C 1
ATOM 2126 O O . GLN A 1 270 ? -26.763 -35.668 13.518 1.00 61.81 270 GLN A O 1
ATOM 2131 N N . THR A 1 271 ? -28.262 -34.073 13.973 1.00 59.53 271 THR A N 1
ATOM 2132 C CA . THR A 1 271 ? -27.917 -33.967 15.396 1.00 59.53 271 THR A CA 1
ATOM 2133 C C . THR A 1 271 ? -28.563 -35.128 16.154 1.00 59.53 271 THR A C 1
ATOM 2135 O O . THR A 1 271 ? -29.480 -34.953 16.956 1.00 59.53 271 THR A O 1
ATOM 2138 N N . SER A 1 272 ? -28.105 -36.359 15.902 1.00 48.59 272 SER A N 1
ATOM 2139 C CA . SER A 1 272 ? -28.428 -37.474 16.786 1.00 48.59 272 SER A CA 1
ATOM 2140 C C . SER A 1 272 ? -27.881 -37.112 18.161 1.00 48.59 272 SER A C 1
ATOM 2142 O O . SER A 1 272 ? -26.673 -36.928 18.312 1.00 48.59 272 SER A O 1
ATOM 2144 N N . LYS A 1 273 ? -28.790 -36.937 19.123 1.00 51.47 273 LYS A N 1
ATOM 2145 C CA . LYS A 1 273 ? -28.536 -36.613 20.530 1.00 51.47 273 LYS A CA 1
ATOM 2146 C C . LYS A 1 273 ? -27.242 -37.276 21.011 1.00 51.47 273 LYS A C 1
ATOM 2148 O O . LYS A 1 273 ? -27.239 -38.467 21.304 1.00 51.47 273 LYS A O 1
ATOM 2153 N N . VAL A 1 274 ? -26.150 -36.517 21.098 1.00 50.25 274 VAL A N 1
ATOM 2154 C CA . VAL A 1 274 ? -24.972 -36.975 21.835 1.00 50.25 274 VAL A CA 1
ATOM 2155 C C . VAL A 1 274 ? -25.381 -36.902 23.307 1.00 50.25 274 VAL A C 1
ATOM 2157 O O . VAL A 1 274 ? -25.765 -35.819 23.759 1.00 50.25 274 VAL A O 1
ATOM 2160 N N . PRO A 1 275 ? -25.416 -38.020 24.050 1.00 41.50 275 PRO A N 1
ATOM 2161 C CA . PRO A 1 275 ? -25.863 -38.001 25.432 1.00 41.50 275 PRO A CA 1
ATOM 2162 C C . PRO A 1 275 ? -24.894 -37.151 26.260 1.00 41.50 275 PRO A C 1
ATOM 2164 O O . PRO A 1 275 ? -23.736 -37.509 26.473 1.00 41.50 275 PRO A O 1
ATOM 2167 N N . TYR A 1 276 ? -25.384 -36.003 26.727 1.00 41.56 276 TYR A N 1
ATOM 2168 C CA . TYR A 1 276 ? -24.757 -35.189 27.763 1.00 41.56 276 TYR A CA 1
ATOM 2169 C C . TYR A 1 276 ? -24.791 -35.962 29.089 1.00 41.56 276 TYR A C 1
ATOM 2171 O O . TYR A 1 276 ? -25.624 -35.698 29.950 1.00 41.56 276 TYR A O 1
ATOM 2179 N N . SER A 1 277 ? -23.924 -36.959 29.257 1.00 41.97 277 SER A N 1
ATOM 2180 C CA . SER A 1 277 ? -23.860 -37.736 30.501 1.00 41.97 277 SER A CA 1
ATOM 2181 C C . SER A 1 277 ? -22.444 -37.971 31.027 1.00 41.97 277 SER A C 1
ATOM 2183 O O . SER A 1 277 ? -22.257 -38.859 31.853 1.00 41.97 277 SER A O 1
ATOM 2185 N N . LYS A 1 278 ? -21.429 -37.195 30.605 1.00 44.38 278 LYS A N 1
ATOM 2186 C CA . LYS A 1 278 ? -20.058 -37.409 31.116 1.00 44.38 278 LYS A CA 1
ATOM 2187 C C . LYS A 1 278 ? -19.164 -36.182 31.343 1.00 44.38 278 LYS A C 1
ATOM 2189 O O . LYS A 1 278 ? -17.952 -36.332 31.402 1.00 44.38 278 LYS A O 1
ATOM 2194 N N . PHE A 1 279 ? -19.735 -34.996 31.548 1.00 44.06 279 PHE A N 1
ATOM 2195 C CA . PHE A 1 279 ? -18.971 -33.822 32.005 1.00 44.06 279 PHE A CA 1
ATOM 2196 C C . PHE A 1 279 ? -19.674 -33.134 33.176 1.00 44.06 279 PHE A C 1
ATOM 2198 O O . PHE A 1 279 ? -20.117 -31.996 33.078 1.00 44.06 279 PHE A O 1
ATOM 2205 N N . ARG A 1 280 ? -19.818 -33.859 34.289 1.00 41.66 280 ARG A N 1
ATOM 2206 C CA . ARG A 1 280 ? -20.247 -33.285 35.567 1.00 41.66 280 ARG A CA 1
ATOM 2207 C C . ARG A 1 280 ? -19.273 -33.692 36.670 1.00 41.66 280 ARG A C 1
ATOM 2209 O O . ARG A 1 280 ? -19.665 -34.367 37.599 1.00 41.66 280 ARG A O 1
ATOM 2216 N N . HIS A 1 281 ? -18.004 -33.320 36.525 1.00 41.44 281 HIS A N 1
ATOM 2217 C CA . HIS A 1 281 ? -17.075 -33.174 37.647 1.00 41.44 281 HIS A CA 1
ATOM 2218 C C . HIS A 1 281 ? -16.064 -32.104 37.262 1.00 41.44 281 HIS A C 1
ATOM 2220 O O . HIS A 1 281 ? -15.141 -32.374 36.502 1.00 41.44 281 HIS A O 1
ATOM 2226 N N . LEU A 1 282 ? -16.356 -30.881 37.692 1.00 40.00 282 LEU A N 1
ATOM 2227 C CA . LEU A 1 282 ? -15.448 -29.812 38.113 1.00 40.00 282 LEU A CA 1
ATOM 2228 C C . LEU A 1 282 ? -16.345 -28.582 38.297 1.00 40.00 282 LEU A C 1
ATOM 2230 O O . LEU A 1 282 ? -16.292 -27.612 37.545 1.00 40.00 282 LEU A O 1
ATOM 2234 N N . GLU A 1 283 ? -17.254 -28.687 39.272 1.00 36.06 283 GLU A N 1
ATOM 2235 C CA . GLU A 1 283 ? -17.771 -27.499 39.939 1.00 36.06 283 GLU A CA 1
ATOM 2236 C C . GLU A 1 283 ? -16.562 -26.857 40.615 1.00 36.06 283 GLU A C 1
ATOM 2238 O O . GLU A 1 283 ? -15.982 -27.412 41.546 1.00 36.06 283 GLU A O 1
ATOM 2243 N N . ILE A 1 284 ? -16.125 -25.728 40.066 1.00 42.84 284 ILE A N 1
ATOM 2244 C CA . ILE A 1 284 ? -15.266 -24.799 40.783 1.00 42.84 284 ILE A CA 1
ATOM 2245 C C . ILE A 1 284 ? -16.181 -24.185 41.836 1.00 42.84 284 ILE A C 1
ATOM 2247 O O . ILE A 1 284 ? -16.993 -23.312 41.533 1.00 42.84 284 ILE A O 1
ATOM 2251 N N . THR A 1 285 ? -16.098 -24.711 43.053 1.00 36.06 285 THR A N 1
ATOM 2252 C CA . THR A 1 285 ? -16.614 -24.051 44.245 1.00 36.06 285 THR A CA 1
ATOM 2253 C C . THR A 1 285 ? -15.867 -22.732 44.392 1.00 36.06 285 THR A C 1
ATOM 2255 O O . THR A 1 285 ? -14.668 -22.706 44.661 1.00 36.06 285 THR A O 1
ATOM 2258 N N . SER A 1 286 ? -16.577 -21.637 44.148 1.00 36.97 286 SER A N 1
ATOM 2259 C CA . SER A 1 286 ? -16.221 -20.323 44.660 1.00 36.97 286 SER A CA 1
ATOM 2260 C C . SER A 1 286 ? -16.476 -20.330 46.166 1.00 36.97 286 SER A C 1
ATOM 2262 O O . SER A 1 286 ? -17.634 -20.289 46.585 1.00 36.97 286 SER A O 1
ATOM 2264 N N . GLU A 1 287 ? -15.414 -20.420 46.959 1.00 41.66 287 GLU A N 1
ATOM 2265 C CA . GLU A 1 287 ? -15.428 -19.899 48.324 1.00 41.66 287 GLU A CA 1
ATOM 2266 C C . GLU A 1 287 ? -14.957 -18.438 48.274 1.00 41.66 287 GLU A C 1
ATOM 2268 O O . GLU A 1 287 ? -13.986 -18.123 47.586 1.00 41.66 287 GLU A O 1
ATOM 2273 N N . GLU A 1 288 ? -15.785 -17.612 48.915 1.00 39.38 288 GLU A N 1
ATOM 2274 C CA . GLU A 1 288 ? -15.687 -16.214 49.382 1.00 39.38 288 GLU A CA 1
ATOM 2275 C C . GLU A 1 288 ? -14.453 -15.359 49.036 1.00 39.38 288 GLU A C 1
ATOM 2277 O O . GLU A 1 288 ? -13.303 -15.735 49.354 1.00 39.38 288 GLU A O 1
#

Solvent-accessible surface area (backbone atoms only — not comparable to full-atom values): 18840 Å² total; per-residue (Å²): 134,90,83,89,84,81,84,81,86,75,82,81,81,66,76,73,59,60,69,63,50,62,62,51,56,69,66,60,73,78,75,80,86,88,86,83,88,82,89,82,90,85,86,90,78,90,79,82,89,76,86,76,73,83,75,93,79,75,88,70,81,61,51,72,67,53,50,48,35,52,52,44,32,68,71,43,76,67,75,51,81,68,80,88,74,80,83,91,64,60,78,83,79,45,58,67,70,63,40,50,51,51,53,53,49,51,53,55,53,50,51,49,53,45,42,74,77,40,65,94,55,79,90,45,70,67,57,53,54,51,49,52,55,44,29,74,74,70,41,75,91,59,80,75,75,72,78,80,83,76,77,75,94,63,62,66,67,54,53,48,56,50,52,52,58,59,57,32,73,89,33,29,43,75,46,97,66,61,68,43,74,45,74,44,96,87,70,51,70,46,81,38,67,34,39,31,25,75,55,58,71,71,57,50,53,51,53,49,54,50,54,23,62,78,70,75,48,81,76,68,56,69,70,56,50,52,50,49,55,61,69,58,76,51,46,69,63,88,42,96,46,81,67,50,41,53,51,50,54,50,50,52,49,51,52,51,50,50,51,51,53,53,55,40,44,78,71,67,53,74,82,70,80,74,81,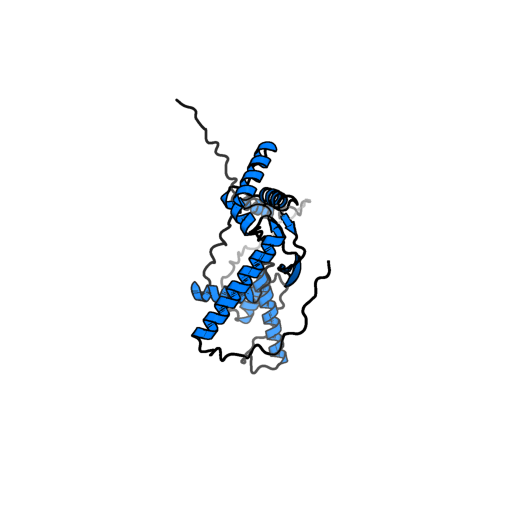91,78,85,86,87,84,77,81,78,78,82,76,135

Radius of gyration: 39.54 Å; Cα contacts (8 Å, |Δi|>4): 137; chains: 1; bounding box: 90×85×113 Å

Secondary structure (DSSP, 8-state):
--------------TTTTHHHHHHHHHHTTS-S------------------------------HHHHHHHHHHHHTTT-SPPP-----S-TTTS-HHHHHHHHHHHHHHHHHHHHHHSTT----HHHHHHHHHHHHHH-TT------------S-HHHHHHHHHHHHSTTTEEEEEEEEEEEEPTTS-EEEEEEEEESS-HHHHHHHHHHHHHHTT--PPPHHHHHHHHHHS--EEPSSSSHHHHHHHHHHHHHHHHHHHHHHHHHTT---------S----------